Protein AF-0000000066427149 (afdb_homodimer)

Radius of gyration: 20.19 Å; Cα contacts (8 Å, |Δi|>4): 821; chains: 2; bounding box: 44×60×41 Å

Secondary structure (DSSP, 8-state):
-EEE-BTTB--TTSEE--SSHHHHHHHHHHHHHHH--SEEEEEEEEEESSSS-TT-EEEESEEE---HHHHHS--B--S--EEE---TT--S-PPPEEE-SSB---HHHHHHHHHTT--EEESSHHHHHHHHHHTT-EEEEEEEEEEESSTTHHHHHHHHHHHHHHHHHHHHHHTT--/-EEE-BTTB--TTSEE--SSHHHHHHHHHHHHHHH--SEEEEEEEEEESSSS-TT-EEEESEEE---HHHHHS--B--S--EEE---TT--S-PPPEEE-SSB---HHHHHHHHHTT--EEESSHHHHHHHHHHTT-EEEEEEEEEEESSTTHHHHHHHHHHHHHHHHHHHHHHTT--

pLDDT: mean 95.51, std 8.69, range [47.78, 98.94]

Sequence (356 aa):
MIICAGGNENFSFAKAIGIGLVESAFHLSQLCFKEKPSKLIFIGTCGLYDKGEILEIYRSSHAFNVEFSKISHAFYTPAKYEICLEKENVSRETIKINSSNYICQNSKAAKEFSKLGFFAENMEAFSVLSVAKNLNIDAECILCATNFCNENAHEDFIKNHQKAKENLEEYLKKYHYIMIICAGGNENFSFAKAIGIGLVESAFHLSQLCFKEKPSKLIFIGTCGLYDKGEILEIYRSSHAFNVEFSKISHAFYTPAKYEICLEKENVSRETIKINSSNYICQNSKAAKEFSKLGFFAENMEAFSVLSVAKNLNIDAECILCATNFCNENAHEDFIKNHQKAKENLEEYLKKYHYI

Solvent-accessible surface area (backbone atoms only — not comparable to full-atom values): 17903 Å² total; per-residue (Å²): 83,45,30,22,40,26,85,94,50,61,51,95,84,33,47,64,21,36,55,20,33,46,43,22,17,36,43,40,47,53,49,42,74,71,66,59,58,74,39,39,39,38,41,52,62,27,30,21,31,77,65,86,55,77,63,39,76,48,62,33,38,32,23,23,52,72,57,61,39,44,79,75,55,57,27,46,60,93,38,86,40,70,46,71,67,65,66,85,82,61,85,66,89,68,47,32,33,33,17,40,63,53,47,56,38,28,51,69,61,17,46,56,45,31,74,74,58,34,41,31,35,30,40,37,58,31,25,54,50,47,52,25,56,77,67,75,29,52,52,38,36,46,29,20,24,31,26,50,22,19,81,54,20,67,60,34,31,67,72,30,46,65,60,28,52,51,50,49,54,53,50,33,43,77,71,64,76,91,81,45,31,24,40,24,85,95,52,62,51,96,84,35,47,64,23,36,56,20,33,46,43,23,17,35,43,42,46,53,48,40,72,72,67,60,58,77,38,40,39,40,43,52,60,26,28,23,30,77,63,84,56,76,63,38,77,49,62,33,37,32,23,23,52,70,57,61,37,43,80,75,54,58,26,46,60,92,41,86,39,70,45,69,68,65,66,86,82,58,87,65,88,66,47,31,34,33,17,39,61,52,47,55,37,27,51,68,61,18,45,56,46,30,73,74,58,34,41,31,35,31,38,39,57,31,25,54,49,46,52,24,56,77,67,74,29,51,52,38,34,44,27,20,23,31,25,50,20,20,81,54,20,67,61,33,29,66,71,30,45,65,60,26,51,52,49,48,53,50,49,33,43,75,71,62,76,89

Nearest PDB structures (foldseek):
  4p54-assembly1_A  TM=8.483E-01  e=5.780E-11  Helicobacter pylori J99
  4jwt-assembly1_A-2  TM=8.234E-01  e=5.780E-11  Sulfurimonas denitrificans DSM 1251
  4gmh-assembly1_A-2  TM=8.095E-01  e=3.023E-11  Staphylococcus aureus subsp. aureus Mu50
  4ffs-assembly1_A  TM=8.516E-01  e=3.547E-10  Helicobacter pylori J99
  1z5o-assembly1_B  TM=7.907E-01  e=1.139E-09  Escherichia coli

Foldseek 3Di:
DEAECDDLQDDPVHHHQHFFQPSNLVSVLVVCVVPVDQEYEYEEAWAFLPDDDAQDKAKALKEFADDLCCQPVNDDDPDDTIFHPDDPPDPDDGAYEYADSDAAAANVSSVSVVVVRHTIYDRHSRSNSVSCVVSVHHYMYIYGYQYHRHNCRVVSCVVCRVSSSVSRVVVCVVVVVD/DEAECDDLQDDPVHHHQHFFQPSNLVSVLVVCVVPVDQEYEYEEAWAFLPDDDAQDKAKALKEFADDLCCQPVNDDDPDDTIFHPDDPPDPDDGAYEYADSDAAAANVSSVSVVVVRHTIYDRHSRSNSVSCVVSVHHYMYMYGYQYHRHNCRVVSCVVCRVSSSVSRVVVCVVVVVD

Structure (mmCIF, N/CA/C/O backbone):
data_AF-0000000066427149-model_v1
#
loop_
_entity.id
_entity.type
_entity.pdbx_description
1 polymer 'Nucleoside phosphorylase domain-containing protein'
#
loop_
_atom_site.group_PDB
_atom_site.id
_atom_site.type_symbol
_atom_site.label_atom_id
_atom_site.label_alt_id
_atom_site.label_comp_id
_atom_site.label_asym_id
_atom_site.label_entity_id
_atom_site.label_seq_id
_atom_site.pdbx_PDB_ins_code
_atom_site.Cartn_x
_atom_site.Cartn_y
_atom_site.Cartn_z
_atom_site.occupancy
_atom_site.B_iso_or_equiv
_atom_site.auth_seq_id
_atom_site.auth_comp_id
_atom_site.auth_asym_id
_atom_site.auth_atom_id
_atom_site.pdbx_PDB_model_num
ATOM 1 N N . MET A 1 1 ? -16.844 14.328 5.086 1 98.19 1 MET A N 1
ATOM 2 C CA . MET A 1 1 ? -16.344 13.461 6.148 1 98.19 1 MET A CA 1
ATOM 3 C C . MET A 1 1 ? -14.883 13.727 6.445 1 98.19 1 MET A C 1
ATOM 5 O O . MET A 1 1 ? -14.062 13.797 5.523 1 98.19 1 MET A O 1
ATOM 9 N N . ILE A 1 2 ? -14.578 13.992 7.688 1 98.81 2 ILE A N 1
ATOM 10 C CA . ILE A 1 2 ? -13.195 14.203 8.109 1 98.81 2 ILE A CA 1
ATOM 11 C C . ILE A 1 2 ? -12.617 12.891 8.633 1 98.81 2 ILE A C 1
ATOM 13 O O . ILE A 1 2 ? -13.242 12.203 9.445 1 98.81 2 ILE A O 1
ATOM 17 N N . ILE A 1 3 ? -11.438 12.555 8.086 1 98.94 3 ILE A N 1
ATOM 18 C CA . ILE A 1 3 ? -10.828 11.281 8.453 1 98.94 3 ILE A CA 1
ATOM 19 C C . ILE A 1 3 ? -9.375 11.508 8.875 1 98.94 3 ILE A C 1
ATOM 21 O O . ILE A 1 3 ? -8.773 12.523 8.539 1 98.94 3 ILE A O 1
ATOM 25 N N . CYS A 1 4 ? -8.844 10.594 9.641 1 98.88 4 CYS A N 1
ATOM 26 C CA . CYS A 1 4 ? -7.461 10.602 10.117 1 98.88 4 CYS A CA 1
ATOM 27 C C . CYS A 1 4 ? -6.914 9.18 10.211 1 98.88 4 CYS A C 1
ATOM 29 O O . CYS A 1 4 ? -7.656 8.211 10.055 1 98.88 4 CYS A O 1
ATOM 31 N N . ALA A 1 5 ? -5.629 8.984 10.367 1 98.19 5 ALA A N 1
ATOM 32 C CA . ALA A 1 5 ? -5.004 7.668 10.422 1 98.19 5 ALA A CA 1
ATOM 33 C C . ALA A 1 5 ? -5.41 6.914 11.688 1 98.19 5 ALA A C 1
ATOM 35 O O . ALA A 1 5 ? -5.605 5.695 11.656 1 98.19 5 ALA A O 1
ATOM 36 N N . GLY A 1 6 ? -5.543 7.672 12.75 1 97.31 6 GLY A N 1
ATOM 37 C CA . GLY A 1 6 ? -5.746 7.066 14.055 1 97.31 6 GLY A CA 1
ATOM 38 C C . GLY A 1 6 ? -4.457 6.914 14.844 1 97.31 6 GLY A C 1
ATOM 39 O O . GLY A 1 6 ? -3.477 7.613 14.586 1 97.31 6 GLY A O 1
ATOM 40 N N . GLY A 1 7 ? -4.449 6 15.898 1 93.25 7 GLY A N 1
ATOM 41 C CA . GLY A 1 7 ? -3.281 5.902 16.766 1 93.25 7 GLY A CA 1
ATOM 42 C C . GLY A 1 7 ? -2.963 7.199 17.484 1 93.25 7 GLY A C 1
ATOM 43 O O . GLY A 1 7 ? -3.828 7.777 18.141 1 93.25 7 GLY A O 1
ATOM 44 N N . ASN A 1 8 ? -1.752 7.668 17.234 1 88.06 8 ASN A N 1
ATOM 45 C CA . ASN A 1 8 ? -1.306 8.914 17.859 1 88.06 8 ASN A CA 1
ATOM 46 C C . ASN A 1 8 ? -1.986 10.125 17.234 1 88.06 8 ASN A C 1
ATOM 48 O O . ASN A 1 8 ? -1.96 11.219 17.797 1 88.06 8 ASN A O 1
ATOM 52 N N . GLU A 1 9 ? -2.529 9.93 16.062 1 91.31 9 GLU A N 1
ATOM 53 C CA . GLU A 1 9 ? -3.195 11.016 15.359 1 91.31 9 GLU A CA 1
ATOM 54 C C . GLU A 1 9 ? -4.703 10.789 15.297 1 91.31 9 GLU A C 1
ATOM 56 O O . GLU A 1 9 ? -5.273 10.664 14.211 1 91.31 9 GLU A O 1
ATOM 61 N N . ASN A 1 10 ? -5.234 10.695 16.422 1 95.31 10 ASN A N 1
ATOM 62 C CA . ASN A 1 10 ? -6.68 10.562 16.562 1 95.31 10 ASN A CA 1
ATOM 63 C C . ASN A 1 10 ? -7.328 11.891 16.938 1 95.31 10 ASN A C 1
ATOM 65 O O . ASN A 1 10 ? -6.789 12.641 17.75 1 95.31 10 ASN A O 1
ATOM 69 N N . PHE A 1 11 ? -8.453 12.219 16.312 1 96.81 11 PHE A N 1
ATOM 70 C CA . PHE A 1 11 ? -9.25 13.414 16.562 1 96.81 11 PHE A CA 1
ATOM 71 C C . PHE A 1 11 ? -10.695 13.047 16.859 1 96.81 11 PHE A C 1
ATOM 73 O O . PHE A 1 11 ? -11.273 12.18 16.203 1 96.81 11 PHE A O 1
ATOM 80 N N . SER A 1 12 ? -11.336 13.758 17.812 1 96 12 SER A N 1
ATOM 81 C CA . SER A 1 12 ? -12.695 13.422 18.219 1 96 12 SER A CA 1
ATOM 82 C C . SER A 1 12 ? -13.695 13.664 17.094 1 96 12 SER A C 1
ATOM 84 O O . SER A 1 12 ? -14.742 13.023 17.047 1 96 12 SER A O 1
ATOM 86 N N . PHE A 1 13 ? -13.383 14.57 16.188 1 97.69 13 PHE A N 1
ATOM 87 C CA . PHE A 1 13 ? -14.32 14.953 15.133 1 97.69 13 PHE A CA 1
ATOM 88 C C . PHE A 1 13 ? -13.984 14.242 13.82 1 97.69 13 PHE A C 1
ATOM 90 O O . PHE A 1 13 ? -14.578 14.539 12.781 1 97.69 13 PHE A O 1
ATOM 97 N N . ALA A 1 14 ? -12.992 13.344 13.797 1 98.62 14 ALA A N 1
ATOM 98 C CA . ALA A 1 14 ? -12.555 12.633 12.602 1 98.62 14 ALA A CA 1
ATOM 99 C C . ALA A 1 14 ? -12.703 11.125 12.781 1 98.62 14 ALA A C 1
ATOM 101 O O . ALA A 1 14 ? -12.641 10.617 13.898 1 98.62 14 ALA A O 1
ATOM 102 N N . LYS A 1 15 ? -12.93 10.422 11.734 1 98.69 15 LYS A N 1
ATOM 103 C CA . LYS A 1 15 ? -12.984 8.961 11.758 1 98.69 15 LYS A CA 1
ATOM 104 C C . LYS A 1 15 ? -11.625 8.352 11.422 1 98.69 15 LYS A C 1
ATOM 106 O O . LYS A 1 15 ? -11.008 8.719 10.422 1 98.69 15 LYS A O 1
ATOM 111 N N . ALA A 1 16 ? -11.188 7.43 12.242 1 98.69 16 ALA A N 1
ATOM 112 C CA . ALA A 1 16 ? -9.906 6.762 12.039 1 98.69 16 ALA A CA 1
ATOM 113 C C . ALA A 1 16 ? -10 5.715 10.93 1 98.69 16 ALA A C 1
ATOM 115 O O . ALA A 1 16 ? -10.922 4.891 10.93 1 98.69 16 ALA A O 1
ATOM 116 N N . ILE A 1 17 ? -9 5.746 10.039 1 98.75 17 ILE A N 1
ATOM 117 C CA . ILE A 1 17 ? -9.094 4.824 8.906 1 98.75 17 ILE A CA 1
ATOM 118 C C . ILE A 1 17 ? -7.91 3.857 8.938 1 98.75 17 ILE A C 1
ATOM 120 O O . ILE A 1 17 ? -7.789 2.99 8.07 1 98.75 17 ILE A O 1
ATOM 124 N N . GLY A 1 18 ? -7.051 3.99 9.883 1 98.31 18 GLY A N 1
ATOM 125 C CA . GLY A 1 18 ? -5.934 3.068 10.008 1 98.31 18 GLY A CA 1
ATOM 126 C C . GLY A 1 18 ? -4.621 3.648 9.508 1 98.31 18 GLY A C 1
ATOM 127 O O . GLY A 1 18 ? -4.617 4.645 8.781 1 98.31 18 GLY A O 1
ATOM 128 N N . ILE A 1 19 ? -3.539 2.975 9.883 1 98.38 19 ILE A N 1
ATOM 129 C CA . ILE A 1 19 ? -2.189 3.451 9.602 1 98.38 19 ILE A CA 1
ATOM 130 C C . ILE A 1 19 ? -1.615 2.693 8.406 1 98.38 19 ILE A C 1
ATOM 132 O O . ILE A 1 19 ? -1.643 1.462 8.375 1 98.38 19 ILE A O 1
ATOM 136 N N . GLY A 1 20 ? -1.154 3.477 7.457 1 98.38 20 GLY A N 1
ATOM 137 C CA . GLY A 1 20 ? -0.516 2.877 6.297 1 98.38 20 GLY A CA 1
ATOM 138 C C . GLY A 1 20 ? -1.443 2.758 5.102 1 98.38 20 GLY A C 1
ATOM 139 O O . GLY A 1 20 ? -2.648 2.988 5.219 1 98.38 20 GLY A O 1
ATOM 140 N N . LEU A 1 21 ? -0.873 2.34 4 1 98.69 21 LEU A N 1
ATOM 141 C CA . LEU A 1 21 ? -1.563 2.354 2.715 1 98.69 21 LEU A CA 1
ATOM 142 C C . LEU A 1 21 ? -2.688 1.323 2.691 1 98.69 21 LEU A C 1
ATOM 144 O O . LEU A 1 21 ? -3.82 1.643 2.318 1 98.69 21 LEU A O 1
ATOM 148 N N . VAL A 1 22 ? -2.42 0.125 3.189 1 98.75 22 VAL A N 1
ATOM 149 C CA . VAL A 1 22 ? -3.357 -0.981 3.031 1 98.75 22 VAL A CA 1
ATOM 150 C C . VAL A 1 22 ? -4.508 -0.83 4.027 1 98.75 22 VAL A C 1
ATOM 152 O O . VAL A 1 22 ? -5.68 -0.899 3.646 1 98.75 22 VAL A O 1
ATOM 155 N N . GLU A 1 23 ? -4.199 -0.534 5.273 1 98.56 23 GLU A N 1
ATOM 156 C CA . GLU A 1 23 ? -5.234 -0.38 6.293 1 98.56 23 GLU A CA 1
ATOM 157 C C . GLU A 1 23 ? -6.148 0.798 5.977 1 98.56 23 GLU A C 1
ATOM 159 O O . GLU A 1 23 ? -7.371 0.692 6.098 1 98.56 23 GLU A O 1
ATOM 164 N N . SER A 1 24 ? -5.535 1.888 5.582 1 98.88 24 SER A N 1
ATOM 165 C CA . SER A 1 24 ? -6.344 3.066 5.293 1 98.88 24 SER A CA 1
ATOM 166 C C . SER A 1 24 ? -7.223 2.846 4.062 1 98.88 24 SER A C 1
ATOM 168 O O . SER A 1 24 ? -8.367 3.303 4.02 1 98.88 24 SER A O 1
ATOM 170 N N . ALA A 1 25 ? -6.699 2.152 3.035 1 98.81 25 ALA A N 1
ATOM 171 C CA . ALA A 1 25 ? -7.504 1.848 1.857 1 98.81 25 ALA A CA 1
ATOM 172 C C . ALA A 1 25 ? -8.711 0.993 2.227 1 98.81 25 ALA A C 1
ATOM 174 O O . ALA A 1 25 ? -9.828 1.26 1.779 1 98.81 25 ALA A O 1
ATOM 175 N N . PHE A 1 26 ? -8.523 0.019 3.1 1 98.88 26 PHE A N 1
ATOM 176 C CA . PHE A 1 26 ? -9.586 -0.898 3.48 1 98.88 26 PHE A CA 1
ATOM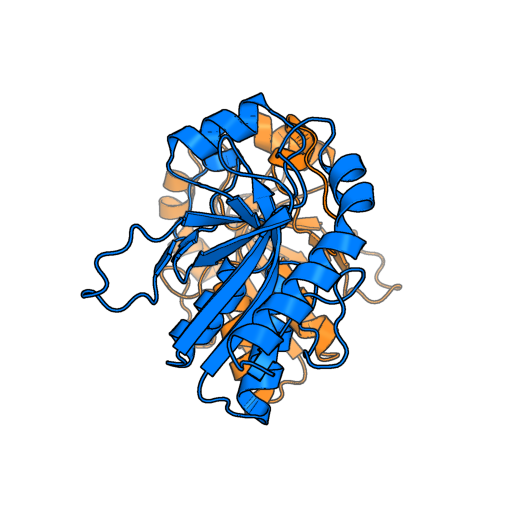 177 C C . PHE A 1 26 ? -10.648 -0.18 4.309 1 98.88 26 PHE A C 1
ATOM 179 O O . PHE A 1 26 ? -11.828 -0.186 3.953 1 98.88 26 PHE A O 1
ATOM 186 N N . HIS A 1 27 ? -10.203 0.469 5.348 1 98.81 27 HIS A N 1
ATOM 187 C CA . HIS A 1 27 ? -11.164 1.042 6.285 1 98.81 27 HIS A CA 1
ATOM 188 C C . HIS A 1 27 ? -11.883 2.24 5.676 1 98.81 27 HIS A C 1
ATOM 190 O O . HIS A 1 27 ? -13.062 2.459 5.934 1 98.81 27 HIS A O 1
ATOM 196 N N . LEU A 1 28 ? -11.141 3.035 4.895 1 98.94 28 LEU A N 1
ATOM 197 C CA . LEU A 1 28 ? -11.805 4.152 4.23 1 98.94 28 LEU A CA 1
ATOM 198 C C . LEU A 1 28 ? -12.844 3.65 3.24 1 98.94 28 LEU A C 1
ATOM 200 O O . LEU A 1 28 ? -13.938 4.219 3.141 1 98.94 28 LEU A O 1
ATOM 204 N N . SER A 1 29 ? -12.5 2.561 2.457 1 98.81 29 SER A N 1
ATOM 205 C CA . SER A 1 29 ? -13.477 1.971 1.547 1 98.81 29 SER A CA 1
ATOM 206 C C . SER A 1 29 ? -14.734 1.544 2.291 1 98.81 29 SER A C 1
ATOM 208 O O . SER A 1 29 ? -15.852 1.848 1.861 1 98.81 29 SER A O 1
ATOM 210 N N . GLN A 1 30 ? -14.5 0.876 3.398 1 98.44 30 GLN A N 1
ATOM 211 C CA . GLN A 1 30 ? -15.625 0.432 4.219 1 98.44 30 GLN A CA 1
ATOM 212 C C . GLN A 1 30 ? -16.5 1.608 4.641 1 98.44 30 GLN A C 1
ATOM 214 O O . GLN A 1 30 ? -17.719 1.56 4.5 1 98.44 30 GLN A O 1
ATOM 219 N N . LEU A 1 31 ? -15.875 2.672 5.141 1 98.62 31 LEU A N 1
ATOM 220 C CA . LEU A 1 31 ? -16.578 3.865 5.602 1 98.62 31 LEU A CA 1
ATOM 221 C C . LEU A 1 31 ? -17.344 4.516 4.457 1 98.62 31 LEU A C 1
ATOM 223 O O . LEU A 1 31 ? -18.5 4.914 4.629 1 98.62 31 LEU A O 1
ATOM 227 N N . CYS A 1 32 ? -16.719 4.59 3.297 1 98.62 32 CYS A N 1
ATOM 228 C CA . CYS A 1 32 ? -17.328 5.266 2.156 1 98.62 32 CYS A CA 1
ATOM 229 C C . CYS A 1 32 ? -18.531 4.488 1.643 1 98.62 32 CYS A C 1
ATOM 231 O O . CYS A 1 32 ? -19.531 5.082 1.227 1 98.62 32 CYS A O 1
ATOM 233 N N . PHE A 1 33 ? -18.438 3.15 1.634 1 97.12 33 PHE A N 1
ATOM 234 C CA . PHE A 1 33 ? -19.562 2.33 1.177 1 97.12 33 PHE A CA 1
ATOM 235 C C . PHE A 1 33 ? -20.734 2.426 2.143 1 97.12 33 PHE A C 1
ATOM 237 O O . PHE A 1 33 ? -21.891 2.369 1.727 1 97.12 33 PHE A O 1
ATOM 244 N N . LYS A 1 34 ? -20.406 2.643 3.367 1 97.19 34 LYS A N 1
ATOM 245 C CA . LYS A 1 34 ? -21.438 2.705 4.398 1 97.19 34 LYS A CA 1
ATOM 246 C C . LYS A 1 34 ? -22.078 4.09 4.453 1 97.19 34 LYS A C 1
ATOM 248 O O . LYS A 1 34 ? -23.297 4.215 4.504 1 97.19 34 LYS A O 1
ATOM 253 N N . GLU A 1 35 ? -21.266 5.176 4.414 1 97.94 35 GLU A N 1
ATOM 254 C CA . GLU A 1 35 ? -21.75 6.516 4.73 1 97.94 35 GLU A CA 1
ATOM 255 C C . GLU A 1 35 ? -21.922 7.352 3.467 1 97.94 35 GLU A C 1
ATOM 257 O O . GLU A 1 35 ? -22.594 8.383 3.484 1 97.94 35 GLU A O 1
ATOM 262 N N . LYS A 1 36 ? -21.312 7.074 2.422 1 97.31 36 LYS A N 1
ATOM 263 C CA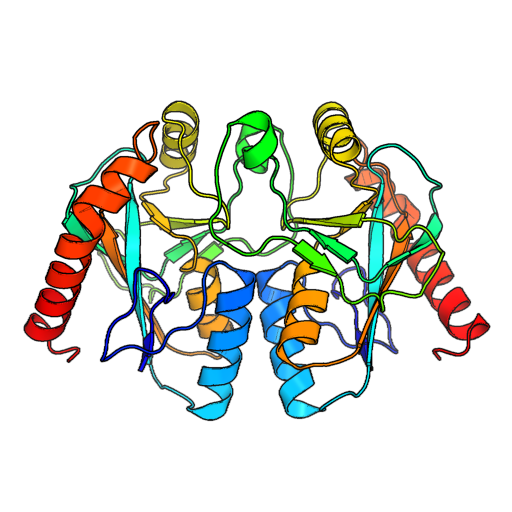 . LYS A 1 36 ? -21.422 7.715 1.114 1 97.31 36 LYS A CA 1
ATOM 264 C C . LYS A 1 36 ? -21.172 9.219 1.217 1 97.31 36 LYS A C 1
ATOM 266 O O . LYS A 1 36 ? -22.016 10.023 0.837 1 97.31 36 LYS A O 1
ATOM 271 N N . PRO A 1 37 ? -20.031 9.609 1.706 1 98.38 37 PRO A N 1
ATOM 272 C CA . PRO A 1 37 ? -19.734 11.039 1.823 1 98.38 37 PRO A CA 1
ATOM 273 C C . PRO A 1 37 ? -19.594 11.727 0.467 1 98.38 37 PRO A C 1
ATOM 275 O O . PRO A 1 37 ? -19.234 11.086 -0.522 1 98.38 37 PRO A O 1
ATOM 278 N N . SER A 1 38 ? -19.859 13.055 0.427 1 97.19 38 SER A N 1
ATOM 279 C CA . SER A 1 38 ? -19.703 13.836 -0.797 1 97.19 38 SER A CA 1
ATOM 280 C C . SER A 1 38 ? -18.281 14.383 -0.929 1 97.19 38 SER A C 1
ATOM 282 O O . SER A 1 38 ? -17.844 14.742 -2.025 1 97.19 38 SER A O 1
ATOM 284 N N . LYS A 1 39 ? -17.625 14.484 0.198 1 98.12 39 LYS A N 1
ATOM 285 C CA . LYS A 1 39 ? -16.25 15.016 0.235 1 98.12 39 LYS A CA 1
ATOM 286 C C . LYS A 1 39 ? -15.453 14.383 1.371 1 98.12 39 LYS A C 1
ATOM 288 O O . LYS A 1 39 ? -16 14.109 2.445 1 98.12 39 LYS A O 1
ATOM 293 N N . LEU A 1 40 ? -14.188 14.148 1.11 1 98.81 40 LEU A N 1
ATOM 294 C CA . LEU A 1 40 ? -13.273 13.625 2.119 1 98.81 40 LEU A CA 1
ATOM 295 C C . LEU A 1 40 ? -12.203 14.656 2.469 1 98.81 40 LEU A C 1
ATOM 297 O O . LEU A 1 40 ? -11.578 15.234 1.578 1 98.81 40 LEU A O 1
ATOM 301 N N . ILE A 1 41 ? -12.055 14.898 3.734 1 98.81 41 ILE A N 1
ATOM 302 C CA . ILE A 1 41 ? -10.953 15.703 4.246 1 98.81 41 ILE A CA 1
ATOM 303 C C . ILE A 1 41 ? -10.047 14.844 5.129 1 98.81 41 ILE A C 1
ATOM 305 O O . ILE A 1 41 ? -10.438 14.453 6.234 1 98.81 41 ILE A O 1
ATOM 309 N N . PHE A 1 42 ? -8.859 14.562 4.625 1 98.94 42 PHE A N 1
ATOM 310 C CA . PHE A 1 42 ? -7.895 13.805 5.406 1 98.94 42 PHE A CA 1
ATOM 311 C C . PHE A 1 42 ? -6.961 14.734 6.168 1 98.94 42 PHE A C 1
ATOM 313 O O . PHE A 1 42 ? -6.301 15.586 5.57 1 98.94 42 PHE A O 1
ATOM 320 N N . ILE A 1 43 ? -6.95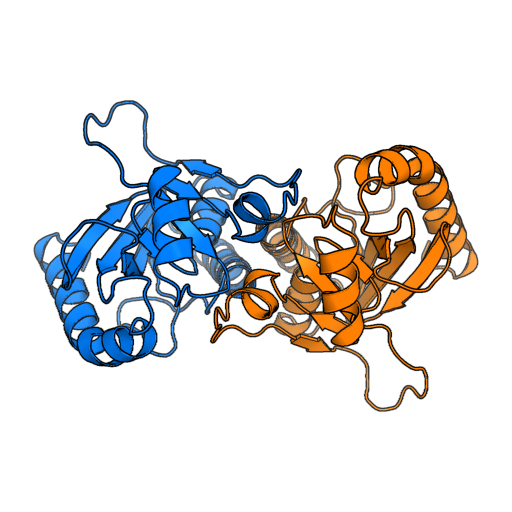3 14.547 7.465 1 98.94 43 ILE A N 1
ATOM 321 C CA . ILE A 1 43 ? -6.082 15.383 8.281 1 98.94 43 ILE A CA 1
ATOM 322 C C . ILE A 1 43 ? -5.047 14.516 8.992 1 98.94 43 ILE A C 1
ATOM 324 O O . ILE A 1 43 ? -5.328 13.367 9.352 1 98.94 43 ILE A O 1
ATOM 328 N N . GLY A 1 44 ? -3.889 15.039 9.164 1 98.38 44 GLY A N 1
ATOM 329 C CA . GLY A 1 44 ? -2.795 14.352 9.836 1 98.38 44 GLY A CA 1
ATOM 330 C C . GLY A 1 44 ? -1.483 15.109 9.766 1 98.38 44 GLY A C 1
ATOM 331 O O . GLY A 1 44 ? -1.475 16.328 9.617 1 98.38 44 GLY A O 1
ATOM 332 N N . THR A 1 45 ? -0.386 14.375 9.969 1 98.56 45 THR A N 1
ATOM 333 C CA . THR A 1 45 ? 0.931 15 9.969 1 98.56 45 THR A CA 1
ATOM 334 C C . THR A 1 45 ? 1.737 14.555 8.75 1 98.56 45 THR A C 1
ATOM 336 O O . THR A 1 45 ? 1.344 13.625 8.039 1 98.56 45 THR A O 1
ATOM 339 N N . CYS A 1 46 ? 2.779 15.297 8.484 1 98.69 46 CYS A N 1
ATOM 340 C CA . CYS A 1 46 ? 3.678 14.938 7.391 1 98.69 46 CYS A CA 1
ATOM 341 C C . CYS A 1 46 ? 5.121 15.297 7.734 1 98.69 46 CYS A C 1
ATOM 343 O O . CYS A 1 46 ? 5.367 16.094 8.633 1 98.69 46 CYS A O 1
ATOM 345 N N . GLY A 1 47 ? 6.012 14.586 7.109 1 98.69 47 GLY A N 1
ATOM 346 C CA . GLY A 1 47 ? 7.422 14.945 7.129 1 98.69 47 GLY A CA 1
ATOM 347 C C . GLY A 1 47 ? 7.855 15.711 5.891 1 98.69 47 GLY A C 1
ATOM 348 O O . GLY A 1 47 ? 7.445 15.391 4.777 1 98.69 47 GLY A O 1
ATOM 349 N N . LEU A 1 48 ? 8.664 16.734 6.109 1 98.88 48 LEU A N 1
ATOM 350 C CA . LEU A 1 48 ? 9.148 17.547 5.008 1 98.88 48 LEU A CA 1
ATOM 351 C C . LEU A 1 48 ? 10.461 16.984 4.453 1 98.88 48 LEU A C 1
ATOM 353 O O . LEU A 1 48 ? 11.336 16.578 5.215 1 98.88 48 LEU A O 1
ATOM 357 N N . TYR A 1 49 ? 10.594 17 3.115 1 98.38 49 TYR A N 1
ATOM 358 C CA . TYR A 1 49 ? 11.805 16.422 2.529 1 98.38 49 TYR A CA 1
ATOM 359 C C . TYR A 1 49 ? 12.945 17.438 2.541 1 98.38 49 TYR A C 1
ATOM 361 O O . TYR A 1 49 ? 14.086 17.078 2.846 1 98.38 49 TYR A O 1
ATOM 369 N N . ASP A 1 50 ? 12.68 18.672 2.191 1 98.06 50 ASP A N 1
ATOM 370 C CA . ASP A 1 50 ? 13.781 19.609 1.999 1 98.06 50 ASP A CA 1
ATOM 371 C C . ASP A 1 50 ? 13.398 21.016 2.455 1 98.06 50 ASP A C 1
ATOM 373 O O . ASP A 1 50 ? 14.156 21.672 3.178 1 98.06 50 ASP A O 1
ATOM 377 N N . LYS A 1 51 ? 12.242 21.5 2.074 1 97.69 51 LYS A N 1
ATOM 378 C CA . LYS A 1 51 ? 11.805 22.859 2.357 1 97.69 51 LYS A CA 1
ATOM 379 C C . LYS A 1 51 ? 10.5 22.859 3.148 1 97.69 51 LYS A C 1
ATOM 381 O O . LYS A 1 51 ? 9.875 21.812 3.332 1 97.69 51 LYS A O 1
ATOM 386 N N . GLY A 1 52 ? 10.141 24.062 3.59 1 98.12 52 GLY A N 1
ATOM 387 C CA . GLY A 1 52 ? 8.93 24.234 4.375 1 98.12 52 GLY A CA 1
ATOM 388 C C . GLY A 1 52 ? 9.203 24.562 5.832 1 98.12 52 GLY A C 1
ATOM 389 O O . GLY A 1 52 ? 10.352 24.797 6.211 1 98.12 52 GLY A O 1
ATOM 390 N N . GLU A 1 53 ? 8.094 24.656 6.57 1 98.56 53 GLU A N 1
ATOM 391 C CA . GLU A 1 53 ? 8.203 25.062 7.969 1 98.56 53 GLU A CA 1
ATOM 392 C C . GLU A 1 53 ? 7.449 24.109 8.883 1 98.56 53 GLU A C 1
ATOM 394 O O . GLU A 1 53 ? 6.32 23.719 8.586 1 98.56 53 GLU A O 1
ATOM 399 N N . ILE A 1 54 ? 8.172 23.734 9.969 1 98.75 54 ILE A N 1
ATOM 400 C CA . ILE A 1 54 ? 7.566 22.875 10.984 1 98.75 54 ILE A CA 1
ATOM 401 C C . ILE A 1 54 ? 6.359 23.578 11.602 1 98.75 54 ILE A C 1
ATOM 403 O O . ILE A 1 54 ? 6.387 24.797 11.82 1 98.75 54 ILE A O 1
ATOM 407 N N . LEU A 1 55 ? 5.305 22.797 11.766 1 98.81 55 LEU A N 1
ATOM 408 C CA . LEU A 1 55 ? 4.062 23.188 12.422 1 98.81 55 LEU A CA 1
ATOM 409 C C . LEU A 1 55 ? 3.221 24.078 11.516 1 98.81 55 LEU A C 1
ATOM 411 O O . LEU A 1 55 ? 2.197 24.609 11.945 1 98.81 55 LEU A O 1
ATOM 415 N N . GLU A 1 56 ? 3.633 24.25 10.25 1 98.62 56 GLU A N 1
ATOM 416 C CA . GLU A 1 56 ? 2.791 24.859 9.227 1 98.62 56 GLU A CA 1
ATOM 417 C C . GLU A 1 56 ? 1.843 23.828 8.609 1 98.62 56 GLU A C 1
ATOM 419 O O . GLU A 1 56 ? 2.154 22.641 8.555 1 98.62 56 GLU A O 1
ATOM 424 N N . ILE A 1 57 ? 0.717 24.359 8.148 1 98.62 57 ILE A N 1
ATOM 425 C CA . ILE A 1 57 ? -0.301 23.516 7.531 1 98.62 57 ILE A CA 1
ATOM 426 C C . ILE A 1 57 ? -0.163 23.562 6.012 1 98.62 57 ILE A C 1
ATOM 428 O O . ILE A 1 57 ? -0.005 24.641 5.43 1 98.62 57 ILE A O 1
ATOM 432 N N . TYR A 1 58 ? -0.165 22.422 5.395 1 98.12 58 TYR A N 1
ATOM 433 C CA . TYR A 1 58 ? -0.096 22.297 3.945 1 98.12 58 TYR A CA 1
ATOM 434 C C . TYR A 1 58 ? -1.282 21.5 3.414 1 98.12 58 TYR A C 1
ATOM 436 O O . TYR A 1 58 ? -1.703 20.516 4.027 1 98.12 58 TYR A O 1
ATOM 444 N N . ARG A 1 59 ? -1.806 21.906 2.275 1 97.38 59 ARG A N 1
ATOM 445 C CA . ARG A 1 59 ? -2.959 21.266 1.652 1 97.38 59 ARG A CA 1
ATOM 446 C C . ARG A 1 59 ? -2.613 20.75 0.259 1 97.38 59 ARG A C 1
ATOM 448 O O . ARG A 1 59 ? -1.86 21.391 -0.476 1 97.38 59 ARG A O 1
ATOM 455 N N . SER A 1 60 ? -3.152 19.578 -0.065 1 97.44 60 SER A N 1
ATOM 456 C CA . SER A 1 60 ? -2.914 19.062 -1.408 1 97.44 60 SER A CA 1
ATOM 457 C C . SER A 1 60 ? -3.898 17.953 -1.759 1 97.44 60 SER A C 1
ATOM 459 O O . SER A 1 60 ? -4.375 17.234 -0.875 1 97.44 60 SER A O 1
ATOM 461 N N . SER A 1 61 ? -4.23 17.844 -3.002 1 97.94 61 SER A N 1
ATOM 462 C CA . SER A 1 61 ? -4.969 16.703 -3.553 1 97.94 61 SER A CA 1
ATOM 463 C C . SER A 1 61 ? -4.141 15.969 -4.602 1 97.94 61 SER A C 1
ATOM 465 O O . SER A 1 61 ? -4.691 15.43 -5.566 1 97.94 61 SER A O 1
ATOM 467 N N . HIS A 1 62 ? -2.842 16.062 -4.484 1 98.12 62 HIS A N 1
ATOM 468 C CA . HIS A 1 62 ? -1.868 15.438 -5.375 1 98.12 62 HIS A CA 1
ATOM 469 C C . HIS A 1 62 ? -0.885 14.562 -4.598 1 98.12 62 HIS A C 1
ATOM 471 O O . HIS A 1 62 ? -0.078 15.078 -3.818 1 98.12 62 HIS A O 1
ATOM 477 N N . ALA A 1 63 ? -0.983 13.25 -4.797 1 98.56 63 ALA A N 1
ATOM 478 C CA . ALA A 1 63 ? -0.144 12.336 -4.027 1 98.56 63 ALA A CA 1
ATOM 479 C C . ALA A 1 63 ? 0.518 11.297 -4.934 1 98.56 63 ALA A C 1
ATOM 481 O O . ALA A 1 63 ? 0.034 11.031 -6.035 1 98.56 63 ALA A O 1
ATOM 482 N N . PHE A 1 64 ? 1.591 10.789 -4.453 1 98.69 64 PHE A N 1
ATOM 483 C CA . PHE A 1 64 ? 2.385 9.773 -5.133 1 98.69 64 PHE A CA 1
ATOM 484 C C . PHE A 1 64 ? 2.686 8.609 -4.195 1 98.69 64 PHE A C 1
ATOM 486 O O . PHE A 1 64 ? 2.664 8.766 -2.973 1 98.69 64 PHE A O 1
ATOM 493 N N . ASN A 1 65 ? 2.857 7.453 -4.691 1 98.56 65 ASN A N 1
ATOM 494 C CA . ASN A 1 65 ? 3.434 6.309 -3.996 1 98.56 65 ASN A CA 1
ATOM 495 C C . ASN A 1 65 ? 4.727 5.84 -4.66 1 98.56 65 ASN A C 1
ATOM 497 O O . ASN A 1 65 ? 4.73 4.848 -5.391 1 98.56 65 ASN A O 1
ATOM 501 N N . VAL A 1 66 ? 5.805 6.555 -4.367 1 97.62 66 VAL A N 1
ATOM 502 C CA . VAL A 1 66 ? 7.125 6.238 -4.906 1 97.62 66 VAL A CA 1
ATOM 503 C C . VAL A 1 66 ? 8.039 5.75 -3.783 1 97.62 66 VAL A C 1
ATOM 505 O O . VAL A 1 66 ? 8.273 6.469 -2.811 1 97.62 66 VAL A O 1
ATOM 508 N N . GLU A 1 67 ? 8.562 4.539 -3.949 1 96.56 67 GLU A N 1
ATOM 509 C CA . GLU A 1 67 ? 9.438 3.945 -2.945 1 96.56 67 GLU A CA 1
ATOM 510 C C . GLU A 1 67 ? 10.906 4.25 -3.242 1 96.56 67 GLU A C 1
ATOM 512 O O . GLU A 1 67 ? 11.281 4.434 -4.402 1 96.56 67 GLU A O 1
ATOM 517 N N . PHE A 1 68 ? 11.664 4.266 -2.215 1 95 68 PHE A N 1
ATOM 518 C CA . PHE A 1 68 ? 13.086 4.547 -2.336 1 95 68 PHE A CA 1
ATOM 519 C C . PHE A 1 68 ? 13.758 3.562 -3.287 1 95 68 PHE A C 1
ATOM 521 O O . PHE A 1 68 ? 14.719 3.912 -3.975 1 95 68 PHE A O 1
ATOM 528 N N . SER A 1 69 ? 13.211 2.359 -3.35 1 95 69 SER A N 1
ATOM 529 C CA . SER A 1 69 ? 13.797 1.33 -4.199 1 95 69 SER A CA 1
ATOM 530 C C . SER A 1 69 ? 13.797 1.755 -5.664 1 95 69 SER A C 1
ATOM 532 O O . SER A 1 69 ? 14.672 1.361 -6.434 1 95 69 SER A O 1
ATOM 534 N N . LYS A 1 70 ? 12.82 2.498 -6.027 1 91.94 70 LYS A N 1
ATOM 535 C CA . LYS A 1 70 ? 12.719 2.955 -7.41 1 91.94 70 LYS A CA 1
ATOM 536 C C . LYS A 1 70 ? 13.852 3.92 -7.754 1 91.94 70 LYS A C 1
ATOM 538 O O . LYS A 1 70 ? 14.406 3.869 -8.852 1 91.94 70 LYS A O 1
ATOM 543 N N . ILE A 1 71 ? 14.219 4.734 -6.816 1 90.12 71 ILE A N 1
ATOM 544 C CA . ILE A 1 71 ? 15.156 5.812 -7.109 1 90.12 71 ILE A CA 1
ATOM 545 C C . ILE A 1 71 ? 16.578 5.344 -6.84 1 90.12 71 ILE A C 1
ATOM 547 O O . ILE A 1 71 ? 17.547 5.879 -7.406 1 90.12 71 ILE A O 1
ATOM 551 N N . SER A 1 72 ? 16.797 4.375 -5.996 1 86.81 72 SER A N 1
ATOM 552 C CA . SER A 1 72 ? 18.141 3.963 -5.59 1 86.81 72 SER A CA 1
ATOM 553 C C . SER A 1 72 ? 18.547 2.656 -6.266 1 86.81 72 SER A C 1
ATOM 555 O O . SER A 1 72 ? 19.734 2.379 -6.434 1 86.81 72 SER A O 1
ATOM 557 N N . HIS A 1 73 ? 17.625 1.748 -6.52 1 80.44 73 HIS A N 1
ATOM 558 C CA . HIS A 1 73 ? 18 0.404 -6.953 1 80.44 73 HIS A CA 1
ATOM 559 C C . HIS A 1 73 ? 17.188 -0.017 -8.18 1 80.44 73 HIS A C 1
ATOM 561 O O . HIS A 1 73 ? 17.109 -1.206 -8.5 1 80.44 73 HIS A O 1
ATOM 567 N N . ALA A 1 74 ? 16.656 0.831 -8.734 1 80 74 ALA A N 1
ATOM 568 C CA . ALA A 1 74 ? 16 0.716 -10.031 1 80 74 ALA A CA 1
ATOM 569 C C . ALA A 1 74 ? 14.891 -0.333 -10 1 80 74 ALA A C 1
ATOM 571 O O . ALA A 1 74 ? 14.844 -1.22 -10.852 1 80 74 ALA A O 1
ATOM 572 N N . PHE A 1 75 ? 14.102 -0.433 -9.023 1 93.12 75 PHE A N 1
ATOM 573 C CA . PHE A 1 75 ? 12.859 -1.191 -9.086 1 93.12 75 PHE A CA 1
ATOM 574 C C . PHE A 1 75 ? 11.867 -0.53 -10.039 1 93.12 75 PHE A C 1
ATOM 576 O O . PHE A 1 75 ? 11.992 0.656 -10.352 1 93.12 75 PHE A O 1
ATOM 583 N N . TYR A 1 76 ? 11.008 -1.333 -10.539 1 93.69 76 TYR A N 1
ATOM 584 C CA . TYR A 1 76 ? 9.992 -0.752 -11.406 1 93.69 76 TYR A CA 1
ATOM 585 C C . TYR A 1 76 ? 8.594 -1.139 -10.945 1 93.69 76 TYR A C 1
ATOM 587 O O . TYR A 1 76 ? 8.43 -2.021 -10.094 1 93.69 76 TYR A O 1
ATOM 595 N N . THR A 1 77 ? 7.621 -0.367 -11.469 1 96.31 77 THR A N 1
ATOM 596 C CA . THR A 1 77 ? 6.25 -0.69 -11.094 1 96.31 77 THR A CA 1
ATOM 597 C C . THR A 1 77 ? 5.301 -0.464 -12.266 1 96.31 77 THR A C 1
ATOM 599 O O . THR A 1 77 ? 5.395 0.549 -12.961 1 96.31 77 THR A O 1
ATOM 602 N N . PRO A 1 78 ? 4.434 -1.449 -12.477 1 94.5 78 PRO A N 1
ATOM 603 C CA . PRO A 1 78 ? 3.322 -1.225 -13.406 1 94.5 78 PRO A CA 1
ATOM 604 C C . PRO A 1 78 ? 2.105 -0.599 -12.727 1 94.5 78 PRO A C 1
ATOM 606 O O . PRO A 1 78 ? 1.138 -0.237 -13.398 1 94.5 78 PRO A O 1
ATOM 609 N N . ALA A 1 79 ? 2.131 -0.483 -11.375 1 95.69 79 ALA A N 1
ATOM 610 C CA . ALA A 1 79 ? 1.002 0.062 -10.625 1 95.69 79 ALA A CA 1
ATOM 611 C C . ALA A 1 79 ? 0.931 1.58 -10.773 1 95.69 79 ALA A C 1
ATOM 613 O O . ALA A 1 79 ? 1.955 2.242 -10.953 1 95.69 79 ALA A O 1
ATOM 614 N N . LYS A 1 80 ? -0.311 2.057 -10.695 1 95.06 80 LYS A N 1
ATOM 615 C CA . LYS A 1 80 ? -0.477 3.506 -10.617 1 95.06 80 LYS A CA 1
ATOM 616 C C . LYS A 1 80 ? 0.177 4.062 -9.352 1 95.06 80 LYS A C 1
ATOM 618 O O . LYS A 1 80 ? 0.011 3.508 -8.266 1 95.06 80 LYS A O 1
ATOM 623 N N . TYR A 1 81 ? 0.958 5.129 -9.602 1 97.69 81 TYR A N 1
ATOM 624 C CA . TYR A 1 81 ? 1.648 5.629 -8.422 1 97.69 81 TYR A CA 1
ATOM 625 C C . TYR A 1 81 ? 1.427 7.125 -8.25 1 97.69 81 TYR A C 1
ATOM 627 O O . TYR A 1 81 ? 2.049 7.758 -7.391 1 97.69 81 TYR A O 1
ATOM 635 N N . GLU A 1 82 ? 0.6 7.73 -9.062 1 98.25 82 GLU A N 1
ATOM 636 C CA . GLU A 1 82 ? 0.248 9.148 -8.984 1 98.25 82 GLU A CA 1
ATOM 637 C C . GLU A 1 82 ? -1.265 9.344 -9.008 1 98.25 82 GLU A C 1
ATOM 639 O O . GLU A 1 82 ? -1.971 8.68 -9.766 1 98.25 82 GLU A O 1
ATOM 644 N N . ILE A 1 83 ? -1.731 10.172 -8.109 1 97.88 83 ILE A N 1
ATOM 645 C CA . ILE A 1 83 ? -3.143 10.547 -8.102 1 97.88 83 ILE A CA 1
ATOM 646 C C . ILE A 1 83 ? -3.273 12.055 -7.934 1 97.88 83 ILE A C 1
ATOM 648 O O . ILE A 1 83 ? -2.701 12.641 -7.008 1 97.88 83 ILE A O 1
ATOM 652 N N . CYS A 1 84 ? -3.973 12.703 -8.773 1 96.81 84 CYS A N 1
ATOM 653 C CA . CYS A 1 84 ? -4.258 14.133 -8.703 1 96.81 84 CYS A CA 1
ATOM 654 C C . CYS A 1 84 ? -5.746 14.398 -8.867 1 96.81 84 CYS A C 1
ATOM 656 O O . CYS A 1 84 ? -6.336 14.055 -9.898 1 96.81 84 CYS A O 1
ATOM 658 N N . LEU A 1 85 ? -6.352 14.93 -7.832 1 95.31 85 LEU A N 1
ATOM 659 C CA . LEU A 1 85 ? -7.777 15.227 -7.883 1 95.31 85 LEU A CA 1
ATOM 660 C C . LEU A 1 85 ? -8.016 16.719 -8.117 1 95.31 85 LEU A C 1
ATOM 662 O O . LEU A 1 85 ? -9.164 17.141 -8.266 1 95.31 85 LEU A O 1
ATOM 666 N N . GLU A 1 86 ? -6.965 17.484 -8.156 1 83.19 86 GLU A N 1
ATOM 667 C CA . GLU A 1 86 ? -7.113 18.922 -8.359 1 83.19 86 GLU A CA 1
ATOM 668 C C . GLU A 1 86 ? -7.754 19.219 -9.711 1 83.19 86 GLU A C 1
ATOM 670 O O . GLU A 1 86 ? -7.461 18.547 -10.703 1 83.19 86 GLU A O 1
ATOM 675 N N . LYS A 1 87 ? -8.836 20.031 -9.602 1 68.62 87 LYS A N 1
ATOM 676 C CA . LYS A 1 87 ? -9.461 20.469 -10.852 1 68.62 87 LYS A CA 1
ATOM 677 C C . LYS A 1 87 ? -8.578 21.469 -11.594 1 68.62 87 LYS A C 1
ATOM 679 O O . LYS A 1 87 ? -7.754 22.141 -10.977 1 68.62 87 LYS A O 1
ATOM 684 N N . GLU A 1 88 ? -8.203 21.219 -12.859 1 55.16 88 GLU A N 1
ATOM 685 C CA . GLU A 1 88 ? -7.352 21.938 -13.789 1 55.16 88 GLU A CA 1
ATOM 686 C C . GLU A 1 88 ? -7.23 23.406 -13.398 1 55.16 88 GLU A C 1
ATOM 688 O O . GLU A 1 88 ? -6.184 24.031 -13.594 1 55.16 88 GLU A O 1
ATOM 693 N N . ASN A 1 89 ? -8.203 24.078 -13.016 1 47.78 89 ASN A N 1
ATOM 694 C CA . ASN A 1 89 ? -8.148 25.531 -13.141 1 47.78 89 ASN A CA 1
ATOM 695 C C . ASN A 1 89 ? -7.57 26.172 -11.883 1 47.78 89 ASN A C 1
ATOM 697 O O . ASN A 1 89 ? -7.746 27.375 -11.664 1 47.78 89 ASN A O 1
ATOM 701 N N . VAL A 1 90 ? -7.082 25.359 -10.953 1 52.12 90 VAL A N 1
ATOM 702 C CA . VAL A 1 90 ? -6.629 26.125 -9.789 1 52.12 90 VAL A CA 1
ATOM 703 C C . VAL A 1 90 ? -5.152 26.484 -9.953 1 52.12 90 VAL A C 1
ATOM 705 O O . VAL A 1 90 ? -4.336 25.625 -10.305 1 52.12 90 VAL A O 1
ATOM 708 N N . SER A 1 91 ? -4.809 27.781 -10.156 1 49.34 91 SER A N 1
ATOM 709 C CA . SER A 1 91 ? -3.543 28.484 -10.297 1 49.34 91 SER A CA 1
ATOM 710 C C . SER A 1 91 ? -2.564 28.109 -9.195 1 49.34 91 SER A C 1
ATOM 712 O O . SER A 1 91 ? -1.407 28.531 -9.211 1 49.34 91 SER A O 1
ATOM 714 N N . ARG A 1 92 ? -2.867 27.641 -8.07 1 52.19 92 ARG A N 1
ATOM 715 C CA . ARG A 1 92 ? -1.897 27.531 -6.98 1 52.19 92 ARG A CA 1
ATOM 716 C C . ARG A 1 92 ? -1.095 26.234 -7.082 1 52.19 92 ARG A C 1
ATOM 718 O O . ARG A 1 92 ? -1.623 25.203 -7.496 1 52.19 92 ARG A O 1
ATOM 725 N N . GLU A 1 93 ? 0.263 26.375 -7.055 1 63.03 93 GLU A N 1
ATOM 726 C CA . GLU A 1 93 ? 1.204 25.266 -7.078 1 63.03 93 GLU A CA 1
ATOM 727 C C . GLU A 1 93 ? 0.834 24.203 -6.047 1 63.03 93 GLU A C 1
ATOM 729 O O . GLU A 1 93 ? 0.885 24.453 -4.84 1 63.03 93 GLU A O 1
ATOM 734 N N . THR A 1 94 ? 0.168 23.203 -6.391 1 85.5 94 THR A N 1
ATOM 735 C CA . THR A 1 94 ? -0.236 22.109 -5.516 1 85.5 94 THR A CA 1
ATOM 736 C C . THR A 1 94 ? 0.973 21.266 -5.102 1 85.5 94 THR A C 1
ATOM 738 O O . THR A 1 94 ? 1.776 20.875 -5.945 1 85.5 94 THR A O 1
ATOM 741 N N . ILE A 1 95 ? 1.226 21.172 -3.777 1 94.69 95 ILE A N 1
ATOM 742 C CA . ILE A 1 95 ? 2.375 20.406 -3.312 1 94.69 95 ILE A CA 1
ATOM 743 C C . ILE A 1 95 ? 2.16 18.922 -3.609 1 94.69 95 ILE A C 1
ATOM 745 O O . ILE A 1 95 ? 1.021 18.469 -3.676 1 94.69 95 ILE A O 1
ATOM 749 N N . LYS A 1 96 ? 3.244 18.234 -3.861 1 98.12 96 LYS A N 1
ATOM 750 C CA . LYS A 1 96 ? 3.246 16.797 -4.117 1 98.12 96 LYS A CA 1
ATOM 751 C C . LYS A 1 96 ? 3.574 16.016 -2.85 1 98.12 96 LYS A C 1
ATOM 753 O O . LYS A 1 96 ? 4.664 16.156 -2.291 1 98.12 96 LYS A O 1
ATOM 758 N N . ILE A 1 97 ? 2.629 15.242 -2.439 1 98.69 97 ILE A N 1
ATOM 759 C CA . ILE A 1 97 ? 2.818 14.414 -1.254 1 98.69 97 ILE A CA 1
ATOM 760 C C . ILE A 1 97 ? 3.201 13 -1.671 1 98.69 97 ILE A C 1
ATOM 762 O O . ILE A 1 97 ? 2.527 12.383 -2.504 1 98.69 97 ILE A O 1
ATOM 766 N N . ASN A 1 98 ? 4.285 12.5 -1.129 1 98.75 98 ASN A N 1
ATOM 767 C CA . ASN A 1 98 ? 4.637 11.102 -1.363 1 98.75 98 ASN A CA 1
ATOM 768 C C . ASN A 1 98 ? 4.242 10.219 -0.182 1 98.75 98 ASN A C 1
ATOM 770 O O . ASN A 1 98 ? 4.48 10.578 0.973 1 98.75 98 ASN A O 1
ATOM 774 N N . SER A 1 99 ? 3.646 9.117 -0.522 1 98.75 99 SER A N 1
ATOM 775 C CA . SER A 1 99 ? 3.168 8.203 0.514 1 98.75 99 SER A CA 1
ATOM 776 C C . SER A 1 99 ? 3.889 6.863 0.447 1 98.75 99 SER A C 1
ATOM 778 O O . SER A 1 99 ? 4.082 6.309 -0.638 1 98.75 99 SER A O 1
ATOM 780 N N . SER A 1 100 ? 4.293 6.43 1.567 1 96.31 100 SER A N 1
ATOM 781 C CA . SER A 1 100 ? 4.902 5.121 1.766 1 96.31 100 SER A CA 1
ATOM 782 C C . SER A 1 100 ? 4.523 4.535 3.123 1 96.31 100 SER A C 1
ATOM 784 O O . SER A 1 100 ? 4.172 5.273 4.047 1 96.31 100 SER A O 1
ATOM 786 N N . ASN A 1 101 ? 4.566 3.184 3.225 1 96.81 101 ASN A N 1
ATOM 787 C CA . ASN A 1 101 ? 4.363 2.551 4.523 1 96.81 101 ASN A CA 1
ATOM 788 C C . ASN A 1 101 ? 5.578 2.729 5.43 1 96.81 101 ASN A C 1
ATOM 790 O O . ASN A 1 101 ? 5.555 2.328 6.594 1 96.81 101 ASN A O 1
ATOM 794 N N . TYR A 1 102 ? 6.594 3.289 4.938 1 96.69 102 TYR A N 1
ATOM 795 C CA . TYR A 1 102 ? 7.816 3.477 5.715 1 96.69 102 TYR A CA 1
ATOM 796 C C . TYR A 1 102 ? 8.172 4.953 5.816 1 96.69 102 TYR A C 1
ATOM 798 O O . TYR A 1 102 ? 8.062 5.695 4.836 1 96.69 102 TYR A O 1
ATOM 806 N N . ILE A 1 103 ? 8.609 5.367 6.93 1 97.25 103 ILE A N 1
ATOM 807 C CA . ILE A 1 103 ? 8.992 6.742 7.234 1 97.25 103 ILE A CA 1
ATOM 808 C C . ILE A 1 103 ? 10.492 6.922 7.012 1 97.25 103 ILE A C 1
ATOM 810 O O . ILE A 1 103 ? 11.297 6.129 7.504 1 97.25 103 ILE A O 1
ATOM 814 N N . CYS A 1 104 ? 10.844 7.969 6.348 1 97.19 104 CYS A N 1
ATOM 815 C CA . CYS A 1 104 ? 12.227 8.242 5.973 1 97.19 104 CYS A CA 1
ATOM 816 C C . CYS A 1 104 ? 12.992 8.867 7.137 1 97.19 104 CYS A C 1
ATOM 818 O O . CYS A 1 104 ? 12.617 9.93 7.637 1 97.19 104 CYS A O 1
ATOM 820 N N . GLN A 1 105 ? 14 8.195 7.562 1 96.69 105 GLN A N 1
ATOM 821 C CA . GLN A 1 105 ? 14.914 8.727 8.562 1 96.69 105 GLN A CA 1
ATOM 822 C C . GLN A 1 105 ? 16.312 8.914 7.988 1 96.69 105 GLN A C 1
ATOM 824 O O . GLN A 1 105 ? 17.312 8.562 8.625 1 96.69 105 GLN A O 1
ATOM 829 N N . ASN A 1 106 ? 16.359 9.438 6.812 1 95.69 106 ASN A N 1
ATOM 830 C CA . ASN A 1 106 ? 17.609 9.578 6.062 1 95.69 106 ASN A CA 1
ATOM 831 C C . ASN A 1 106 ? 17.609 10.844 5.211 1 95.69 106 ASN A C 1
ATOM 833 O O . ASN A 1 106 ? 16.891 10.93 4.215 1 95.69 106 ASN A O 1
ATOM 837 N N . SER A 1 107 ? 18.531 11.781 5.535 1 96.31 107 SER A N 1
ATOM 838 C CA . SER A 1 107 ? 18.547 13.086 4.871 1 96.31 107 SER A CA 1
ATOM 839 C C . SER A 1 107 ? 18.922 12.953 3.398 1 96.31 107 SER A C 1
ATOM 841 O O . SER A 1 107 ? 18.438 13.711 2.559 1 96.31 107 SER A O 1
ATOM 843 N N . LYS A 1 108 ? 19.844 11.992 3.123 1 95.25 108 LYS A N 1
ATOM 844 C CA . LYS A 1 108 ? 20.25 11.789 1.734 1 95.25 108 LYS A CA 1
ATOM 845 C C . LYS A 1 108 ? 19.078 11.289 0.894 1 95.25 108 LYS A C 1
ATOM 847 O O . LYS A 1 108 ? 18.844 11.781 -0.211 1 95.25 108 LYS A O 1
ATOM 852 N N . ALA A 1 109 ? 18.359 10.281 1.434 1 95.62 109 ALA A N 1
ATOM 853 C CA . ALA A 1 109 ? 17.156 9.781 0.75 1 95.62 109 ALA A CA 1
ATOM 854 C C . ALA A 1 109 ? 16.125 10.891 0.57 1 95.62 109 ALA A C 1
ATOM 856 O O . ALA A 1 109 ? 15.516 11.008 -0.493 1 95.62 109 ALA A O 1
ATOM 857 N N . ALA A 1 110 ? 16.016 11.727 1.609 1 97.12 110 ALA A N 1
ATOM 858 C CA . ALA A 1 110 ? 15.062 12.836 1.568 1 97.12 110 ALA A CA 1
ATOM 859 C C . ALA A 1 110 ? 15.383 13.797 0.426 1 97.12 110 ALA A C 1
ATOM 861 O O . ALA A 1 110 ? 14.477 14.258 -0.279 1 97.12 110 ALA A O 1
ATOM 862 N N . LYS A 1 111 ? 16.578 14.062 0.278 1 97 111 LYS A N 1
ATOM 863 C CA . LYS A 1 111 ? 17.016 14.953 -0.796 1 97 111 LYS A CA 1
ATOM 864 C C . LYS A 1 111 ? 16.688 14.359 -2.164 1 97 111 LYS A C 1
ATOM 866 O O . LYS A 1 111 ? 16.297 15.078 -3.086 1 97 111 LYS A O 1
ATOM 871 N N . GLU A 1 112 ? 16.906 13.047 -2.307 1 96.19 112 GLU A N 1
ATOM 872 C CA . GLU A 1 112 ? 16.594 12.375 -3.562 1 96.19 112 GLU A CA 1
ATOM 873 C C . GLU A 1 112 ? 15.102 12.484 -3.879 1 96.19 112 GLU A C 1
ATOM 875 O O . GLU A 1 112 ? 14.719 12.734 -5.023 1 96.19 112 GLU A O 1
ATOM 880 N N . PHE A 1 113 ? 14.266 12.32 -2.852 1 97.25 113 PHE A N 1
ATOM 881 C CA . PHE A 1 113 ? 12.828 12.484 -3.041 1 97.25 113 PHE A CA 1
ATOM 882 C C . PHE A 1 113 ? 12.492 13.922 -3.426 1 97.25 113 PHE A C 1
ATOM 884 O O . PHE A 1 113 ? 11.648 14.156 -4.297 1 97.25 113 PHE A O 1
ATOM 891 N N . SER A 1 114 ? 13.141 14.852 -2.762 1 98 114 SER A N 1
ATOM 892 C CA . SER A 1 114 ? 12.891 16.266 -3.053 1 98 114 SER A CA 1
ATOM 893 C C . SER A 1 114 ? 13.25 16.594 -4.496 1 98 114 SER A C 1
ATOM 895 O O . SER A 1 114 ? 12.555 17.391 -5.145 1 98 114 SER A O 1
ATOM 897 N N . LYS A 1 115 ? 14.273 16.016 -5.016 1 97.38 115 LYS A N 1
ATOM 898 C CA . LYS A 1 115 ? 14.703 16.25 -6.391 1 97.38 115 LYS A CA 1
ATOM 899 C C . LYS A 1 115 ? 13.648 15.789 -7.387 1 97.38 115 LYS A C 1
ATOM 901 O O . LYS A 1 115 ? 13.586 16.281 -8.516 1 97.38 115 LYS A O 1
ATOM 906 N N . LEU A 1 116 ? 12.828 14.844 -6.992 1 96.81 116 LEU A N 1
ATOM 907 C CA . LEU A 1 116 ? 11.742 14.359 -7.84 1 96.81 116 LEU A CA 1
ATOM 908 C C . LEU A 1 116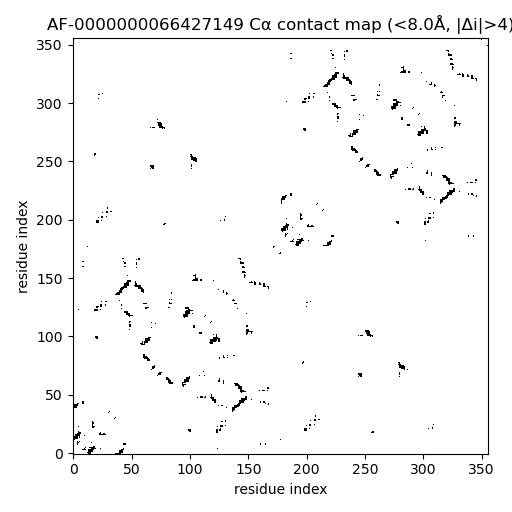 ? 10.547 15.297 -7.762 1 96.81 116 LEU A C 1
ATOM 910 O O . LEU A 1 116 ? 9.523 15.062 -8.414 1 96.81 116 LEU A O 1
ATOM 914 N N . GLY A 1 117 ? 10.609 16.281 -6.938 1 97.19 117 GLY A N 1
ATOM 915 C CA . GLY A 1 117 ? 9.555 17.266 -6.816 1 97.19 117 GLY A CA 1
ATOM 916 C C . GLY A 1 117 ? 8.641 17.031 -5.633 1 97.19 117 GLY A C 1
ATOM 917 O O . GLY A 1 117 ? 7.645 17.734 -5.449 1 97.19 117 GLY A O 1
ATOM 918 N N . PHE A 1 118 ? 8.953 16.031 -4.836 1 98.44 118 PHE A N 1
ATOM 919 C CA . PHE A 1 118 ? 8.109 15.734 -3.682 1 98.44 118 PHE A CA 1
ATOM 920 C C . PHE A 1 118 ? 8.383 16.719 -2.549 1 98.44 118 PHE A C 1
ATOM 922 O O . PHE A 1 118 ? 9.539 17.031 -2.27 1 98.44 118 PHE A O 1
ATOM 929 N N . PHE A 1 119 ? 7.309 17.156 -1.951 1 98.62 119 PHE A N 1
ATOM 930 C CA . PHE A 1 119 ? 7.395 18.188 -0.925 1 98.62 119 PHE A CA 1
ATOM 931 C C . PHE A 1 119 ? 7.359 17.562 0.468 1 98.62 119 PHE A C 1
ATOM 933 O O . PHE A 1 119 ? 8.18 17.906 1.322 1 98.62 119 PHE A O 1
ATOM 940 N N . ALA A 1 120 ? 6.48 16.641 0.663 1 98.75 120 ALA A N 1
ATOM 941 C CA . ALA A 1 120 ? 6.262 16.078 1.991 1 98.75 120 ALA A CA 1
ATOM 942 C C . ALA A 1 120 ? 5.953 14.578 1.908 1 98.75 120 ALA A C 1
ATOM 944 O O . ALA A 1 120 ? 5.613 14.07 0.84 1 98.75 120 ALA A O 1
ATOM 945 N N . GLU A 1 121 ? 6.152 13.953 3.043 1 98.62 121 GLU A N 1
ATOM 946 C CA . GLU A 1 121 ? 5.875 12.531 3.195 1 98.62 121 GLU A CA 1
ATOM 947 C C . GLU A 1 121 ? 4.707 12.289 4.148 1 98.62 121 GLU A C 1
ATOM 949 O O . GLU A 1 121 ? 4.621 12.93 5.199 1 98.62 121 GLU A O 1
ATOM 954 N N . ASN A 1 122 ? 3.816 11.523 3.818 1 98.62 122 ASN A N 1
ATOM 955 C CA . ASN A 1 122 ? 2.697 11.031 4.613 1 98.62 122 ASN A CA 1
ATOM 956 C C . ASN A 1 122 ? 2.396 9.57 4.305 1 98.62 122 ASN A C 1
ATOM 958 O O . ASN A 1 122 ? 2.65 9.094 3.195 1 98.62 122 ASN A O 1
ATOM 962 N N . MET A 1 123 ? 1.829 8.859 5.25 1 98.5 123 MET A N 1
ATOM 963 C CA . MET A 1 123 ? 1.724 7.406 5.105 1 98.5 123 MET A CA 1
ATOM 964 C C . MET A 1 123 ? 0.416 7.023 4.422 1 98.5 123 MET A C 1
ATOM 966 O O . MET A 1 123 ? 0.294 5.922 3.881 1 98.5 123 MET A O 1
ATOM 970 N N . GLU A 1 124 ? -0.57 7.957 4.391 1 98.81 124 GLU A N 1
ATOM 971 C CA . GLU A 1 124 ? -1.896 7.504 3.979 1 98.81 124 GLU A CA 1
ATOM 972 C C . GLU A 1 124 ? -2.412 8.32 2.793 1 98.81 124 GLU A C 1
ATOM 974 O O . GLU A 1 124 ? -3.367 7.91 2.125 1 98.81 124 GLU A O 1
ATOM 979 N N . ALA A 1 125 ? -1.873 9.43 2.432 1 98.88 125 ALA A N 1
ATOM 980 C CA . ALA A 1 125 ? -2.461 10.383 1.497 1 98.88 125 ALA A CA 1
ATOM 981 C C . ALA A 1 125 ? -2.756 9.727 0.152 1 98.88 125 ALA A C 1
ATOM 983 O O . ALA A 1 125 ? -3.826 9.93 -0.424 1 98.88 125 ALA A O 1
ATOM 984 N N . PHE A 1 126 ? -1.833 8.953 -0.343 1 98.88 126 PHE A N 1
ATOM 985 C CA . PHE A 1 126 ? -2.016 8.32 -1.644 1 98.88 126 PHE A CA 1
ATOM 986 C C . PHE A 1 126 ? -3.217 7.379 -1.625 1 98.88 126 PHE A C 1
ATOM 988 O O . PHE A 1 126 ? -4.035 7.395 -2.547 1 98.88 126 PHE A O 1
ATOM 995 N N . SER A 1 127 ? -3.291 6.508 -0.601 1 98.81 127 SER A N 1
ATOM 996 C CA . SER A 1 127 ? -4.418 5.582 -0.518 1 98.81 127 SER A CA 1
ATOM 997 C C . SER A 1 127 ? -5.738 6.328 -0.369 1 98.81 127 SER A C 1
ATOM 999 O O . SER A 1 127 ? -6.742 5.949 -0.972 1 98.81 127 SER A O 1
ATOM 1001 N N . VAL A 1 128 ? -5.766 7.414 0.4 1 98.94 128 VAL A N 1
ATOM 1002 C CA . VAL A 1 128 ? -6.969 8.211 0.616 1 98.94 128 VAL A CA 1
ATOM 1003 C C . VAL A 1 128 ? -7.449 8.797 -0.711 1 98.94 128 VAL A C 1
ATOM 1005 O O . VAL A 1 128 ? -8.617 8.633 -1.083 1 98.94 128 VAL A O 1
ATOM 1008 N N . LEU A 1 129 ? -6.547 9.398 -1.434 1 98.81 129 LEU A N 1
ATOM 1009 C CA . LEU A 1 129 ? -6.918 10.023 -2.699 1 98.81 129 LEU A CA 1
ATOM 1010 C C . LEU A 1 129 ? -7.27 8.969 -3.742 1 98.81 129 LEU A C 1
ATOM 1012 O O . LEU A 1 129 ? -8.133 9.195 -4.594 1 98.81 129 LEU A O 1
ATOM 1016 N N . SER A 1 130 ? -6.613 7.816 -3.67 1 98.81 130 SER A N 1
ATOM 1017 C CA . SER A 1 130 ? -6.922 6.723 -4.582 1 98.81 130 SER A CA 1
ATOM 1018 C C . SER A 1 130 ? -8.344 6.219 -4.379 1 98.81 130 SER A C 1
ATOM 1020 O O . SER A 1 130 ? -9.094 6.031 -5.344 1 98.81 130 SER A O 1
ATOM 1022 N N . VAL A 1 131 ? -8.719 6.008 -3.102 1 98.88 131 VAL A N 1
ATOM 1023 C CA . VAL A 1 131 ? -10.078 5.566 -2.787 1 98.88 131 VAL A CA 1
ATOM 1024 C C . VAL A 1 131 ? -11.086 6.613 -3.254 1 98.88 131 VAL A C 1
ATOM 1026 O O . VAL A 1 131 ? -12.102 6.277 -3.863 1 98.88 131 VAL A O 1
ATOM 1029 N N . ALA A 1 132 ? -10.797 7.867 -3.006 1 98.81 132 ALA A N 1
ATOM 1030 C CA . ALA A 1 132 ? -11.672 8.961 -3.422 1 98.81 132 ALA A CA 1
ATOM 1031 C C . ALA A 1 132 ? -11.867 8.961 -4.934 1 98.81 132 ALA A C 1
ATOM 1033 O O . ALA A 1 132 ? -12.992 9.07 -5.426 1 98.81 132 ALA A O 1
ATOM 1034 N N . LYS A 1 133 ? -10.773 8.836 -5.645 1 98.44 133 LYS A N 1
ATOM 1035 C CA . LYS A 1 133 ? -10.836 8.82 -7.102 1 98.44 133 LYS A CA 1
ATOM 1036 C C . LYS A 1 133 ? -11.695 7.668 -7.605 1 98.44 133 LYS A C 1
ATOM 1038 O O . LYS A 1 133 ? -12.555 7.852 -8.477 1 98.44 133 LYS A O 1
ATOM 1043 N N . ASN A 1 134 ? -11.477 6.488 -7.066 1 98.38 134 ASN A N 1
ATOM 1044 C CA . ASN A 1 134 ? -12.203 5.293 -7.48 1 98.38 134 ASN A CA 1
ATOM 1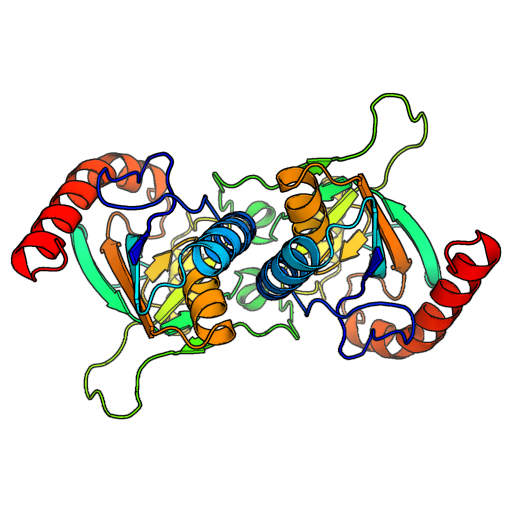045 C C . ASN A 1 134 ? -13.703 5.445 -7.25 1 98.38 134 ASN A C 1
ATOM 1047 O O . ASN A 1 134 ? -14.516 4.875 -7.988 1 98.38 134 ASN A O 1
ATOM 1051 N N . LEU A 1 135 ? -14.062 6.23 -6.266 1 98.25 135 LEU A N 1
ATOM 1052 C CA . LEU A 1 135 ? -15.469 6.379 -5.898 1 98.25 135 LEU A CA 1
ATOM 1053 C C . LEU A 1 135 ? -16.031 7.699 -6.418 1 98.25 135 LEU A C 1
ATOM 1055 O O . LEU A 1 135 ? -17.172 8.055 -6.117 1 98.25 135 LEU A O 1
ATOM 1059 N N . ASN A 1 136 ? -15.234 8.5 -7.148 1 97.75 136 ASN A N 1
ATOM 1060 C CA . ASN A 1 136 ? -15.617 9.805 -7.684 1 97.75 136 ASN A CA 1
ATOM 1061 C C . ASN A 1 136 ? -16.062 10.758 -6.574 1 97.75 136 ASN A C 1
ATOM 1063 O O . ASN A 1 136 ? -17.109 11.391 -6.672 1 97.75 136 ASN A O 1
ATOM 1067 N N . ILE A 1 137 ? -15.281 10.75 -5.496 1 98.19 137 ILE A N 1
ATOM 1068 C CA . ILE A 1 137 ? -15.508 11.633 -4.359 1 98.19 137 ILE A CA 1
ATOM 1069 C C . ILE A 1 137 ? -14.422 12.695 -4.309 1 98.19 137 ILE A C 1
ATOM 1071 O O . ILE A 1 137 ? -13.234 12.391 -4.484 1 98.19 137 ILE A O 1
ATOM 1075 N N . ASP A 1 138 ? -14.781 13.961 -4.133 1 97.44 138 ASP A N 1
ATOM 1076 C CA . ASP A 1 138 ? -13.789 15.008 -3.904 1 97.44 138 ASP A CA 1
ATOM 1077 C C . ASP A 1 138 ? -13.023 14.758 -2.605 1 97.44 138 ASP A C 1
ATOM 1079 O O . ASP A 1 138 ? -13.602 14.312 -1.612 1 97.44 138 ASP A O 1
ATOM 1083 N N . ALA A 1 139 ? -11.727 15.078 -2.705 1 98.38 139 ALA A N 1
ATOM 1084 C CA . ALA A 1 139 ? -10.938 14.844 -1.5 1 98.38 139 ALA A CA 1
ATOM 1085 C C . ALA A 1 139 ? -9.734 15.773 -1.438 1 98.38 139 ALA A C 1
ATOM 1087 O O . ALA A 1 139 ? -9.203 16.188 -2.473 1 98.38 139 ALA A O 1
ATOM 1088 N N . GLU A 1 140 ? -9.352 16.062 -0.25 1 97.69 140 GLU A N 1
ATOM 1089 C CA . GLU A 1 140 ? -8.148 16.859 -0.007 1 97.69 140 GLU A CA 1
ATOM 1090 C C . GLU A 1 140 ? -7.465 16.453 1.292 1 97.69 140 GLU A C 1
ATOM 1092 O O . GLU A 1 140 ? -8.117 15.961 2.217 1 97.69 140 GLU A O 1
ATOM 1097 N N . CYS A 1 141 ? -6.168 16.625 1.264 1 98.56 141 CYS A N 1
ATOM 1098 C CA . CYS A 1 141 ? -5.359 16.406 2.459 1 98.56 141 CYS A CA 1
ATOM 1099 C C . CYS A 1 141 ? -4.969 17.734 3.1 1 98.56 141 CYS A C 1
ATOM 1101 O O . CYS A 1 141 ? -4.543 18.672 2.408 1 98.56 141 CYS A O 1
ATOM 1103 N N . ILE A 1 142 ? -5.172 17.828 4.352 1 98.62 142 ILE A N 1
ATOM 1104 C CA . ILE A 1 142 ? -4.715 18.953 5.18 1 98.62 142 ILE A CA 1
ATOM 1105 C C . ILE A 1 142 ? -3.744 18.438 6.242 1 98.62 142 ILE A C 1
ATOM 1107 O O . ILE A 1 142 ? -4.16 17.812 7.223 1 98.62 142 ILE A O 1
ATOM 1111 N N . LEU A 1 143 ? -2.482 18.719 6.047 1 98.81 143 LEU A N 1
ATOM 1112 C CA . LEU A 1 143 ? -1.439 18.094 6.844 1 98.81 143 LEU A CA 1
ATOM 1113 C C . LEU A 1 143 ? -0.591 19.141 7.559 1 98.81 143 LEU A C 1
ATOM 1115 O O . LEU A 1 143 ? -0.28 20.188 6.988 1 98.81 143 LEU A O 1
ATOM 1119 N N . CYS A 1 144 ? -0.26 18.828 8.766 1 98.88 144 CYS A N 1
ATOM 1120 C CA . CYS A 1 144 ? 0.641 19.688 9.531 1 98.88 144 CYS A CA 1
ATOM 1121 C C . CYS A 1 144 ? 2.039 19.094 9.602 1 98.88 144 CYS A C 1
ATOM 1123 O O . CYS A 1 144 ? 2.197 17.922 9.969 1 98.88 144 CYS A O 1
ATOM 1125 N N . ALA A 1 145 ? 3.08 19.891 9.273 1 98.88 145 ALA A N 1
ATOM 1126 C CA . ALA A 1 145 ? 4.453 19.391 9.25 1 98.88 145 ALA A CA 1
ATOM 1127 C C . ALA A 1 145 ? 5.004 19.234 10.664 1 98.88 145 ALA A C 1
ATOM 1129 O O . ALA A 1 145 ? 4.938 20.172 11.469 1 98.88 145 ALA A O 1
ATOM 1130 N N . THR A 1 146 ? 5.555 18.016 10.945 1 98.69 146 THR A N 1
ATOM 1131 C CA . THR A 1 146 ? 6.035 17.797 12.305 1 98.69 146 THR A CA 1
ATOM 1132 C C . THR A 1 146 ? 7.547 17.594 12.32 1 98.69 146 THR A C 1
ATOM 1134 O O . THR A 1 146 ? 8.188 17.703 13.367 1 98.69 146 THR A O 1
ATOM 1137 N N . ASN A 1 147 ? 8.125 17.297 11.188 1 98.75 147 ASN A N 1
ATOM 1138 C CA . ASN A 1 147 ? 9.547 16.969 11.109 1 98.75 147 ASN A CA 1
ATOM 1139 C C . ASN A 1 147 ? 10.078 17.094 9.68 1 98.75 147 ASN A C 1
ATOM 1141 O O . ASN A 1 147 ? 9.297 17.125 8.727 1 98.75 147 ASN A O 1
ATOM 1145 N N . PHE A 1 148 ? 11.352 17.219 9.617 1 98.62 148 PHE A N 1
ATOM 1146 C CA . PHE A 1 148 ? 12.039 16.922 8.359 1 98.62 148 PHE A CA 1
ATOM 1147 C C . PHE A 1 148 ? 12.414 15.445 8.289 1 98.62 148 PHE A C 1
ATOM 1149 O O . PHE A 1 148 ? 12.562 14.789 9.328 1 98.62 148 PHE A O 1
ATOM 1156 N N . CYS A 1 149 ? 12.453 14.906 7.051 1 97.69 149 CYS A N 1
ATOM 1157 C CA . CYS A 1 149 ? 12.82 13.508 6.848 1 97.69 149 CYS A CA 1
ATOM 1158 C C . CYS A 1 149 ? 14.328 13.32 6.984 1 97.69 149 CYS A C 1
ATOM 1160 O O . CYS A 1 149 ? 15.031 13.156 5.988 1 97.69 149 CYS A O 1
ATOM 1162 N N . ASN A 1 150 ? 14.75 13.359 8.195 1 97.19 150 ASN A N 1
ATOM 1163 C CA . ASN A 1 150 ? 16.156 13.148 8.531 1 97.19 150 ASN A CA 1
ATOM 1164 C C . ASN A 1 150 ? 16.312 12.242 9.75 1 97.19 150 ASN A C 1
ATOM 1166 O O . ASN A 1 150 ? 15.352 11.578 10.164 1 97.19 150 ASN A O 1
ATOM 1170 N N . GLU A 1 151 ? 17.5 12.125 10.297 1 96.12 151 GLU A N 1
ATOM 1171 C CA . GLU A 1 151 ? 17.828 11.18 11.359 1 96.12 151 GLU A CA 1
ATOM 1172 C C . GLU A 1 151 ? 17.016 11.461 12.625 1 96.12 151 GLU A C 1
ATOM 1174 O O . GLU A 1 151 ? 16.828 10.57 13.461 1 96.12 151 GLU A O 1
ATOM 1179 N N . ASN A 1 152 ? 16.469 12.641 12.75 1 96.19 152 ASN A N 1
ATOM 1180 C CA . ASN A 1 152 ? 15.719 13.039 13.945 1 96.19 152 ASN A CA 1
ATOM 1181 C C . ASN A 1 152 ? 14.211 12.977 13.703 1 96.19 152 ASN A C 1
ATOM 1183 O O . ASN A 1 152 ? 13.43 13.477 14.516 1 96.19 152 ASN A O 1
ATOM 1187 N N . ALA A 1 153 ? 13.867 12.375 12.617 1 95.81 153 ALA A N 1
ATOM 1188 C CA . ALA A 1 153 ? 12.477 12.414 12.188 1 95.81 153 ALA A CA 1
ATOM 1189 C C . ALA A 1 153 ? 11.555 11.898 13.289 1 95.81 153 ALA A C 1
ATOM 1191 O O . ALA A 1 153 ? 10.539 12.531 13.609 1 95.81 153 ALA A O 1
ATOM 1192 N N . HIS A 1 154 ? 11.852 10.766 13.836 1 95.12 154 HIS A N 1
ATOM 1193 C CA . HIS A 1 154 ? 10.992 10.156 14.844 1 95.12 154 HIS A CA 1
ATOM 1194 C C . HIS A 1 154 ? 10.922 11.023 16.094 1 95.12 154 HIS A C 1
ATOM 1196 O O . HIS A 1 154 ? 9.828 11.281 16.609 1 95.12 154 HIS A O 1
ATOM 1202 N N . GLU A 1 155 ? 12.023 11.484 16.562 1 96.94 155 GLU A N 1
ATOM 1203 C CA . GLU A 1 155 ? 12.07 12.336 17.734 1 96.94 155 GLU A CA 1
ATOM 1204 C C . GLU A 1 155 ? 11.312 13.641 17.516 1 96.94 155 GLU A C 1
ATOM 1206 O O . GLU A 1 155 ? 10.578 14.094 18.406 1 96.94 155 GLU A O 1
ATOM 1211 N N . ASP A 1 156 ? 11.531 14.242 16.391 1 97.75 156 ASP A N 1
ATOM 1212 C CA . ASP A 1 156 ? 10.852 15.492 16.062 1 97.75 156 ASP A CA 1
ATOM 1213 C C . ASP A 1 156 ? 9.344 15.289 15.945 1 97.75 156 ASP A C 1
ATOM 1215 O O . ASP A 1 156 ? 8.562 16.141 16.359 1 97.75 156 ASP A O 1
ATOM 1219 N N . PHE A 1 157 ? 9 14.148 15.391 1 97 157 PHE A N 1
ATOM 1220 C CA . PHE A 1 157 ? 7.586 13.812 15.328 1 97 157 PHE A CA 1
ATOM 1221 C C . PHE A 1 157 ? 6.977 13.766 16.719 1 97 157 PHE A C 1
ATOM 1223 O O . PHE A 1 157 ? 5.949 14.391 16.984 1 97 157 PHE A O 1
ATOM 1230 N N . ILE A 1 158 ? 7.559 13.055 17.578 1 96.25 158 ILE A N 1
ATOM 1231 C CA . ILE A 1 158 ? 7.062 12.898 18.938 1 96.25 158 ILE A CA 1
ATOM 1232 C C . ILE A 1 158 ? 6.98 14.266 19.625 1 96.25 158 ILE A C 1
ATOM 1234 O O . ILE A 1 158 ? 5.988 14.578 20.281 1 96.25 158 ILE A O 1
ATOM 1238 N N . LYS A 1 159 ? 7.918 15.062 19.422 1 97.69 159 LYS A N 1
ATOM 1239 C CA . LYS A 1 159 ? 8.016 16.375 20.031 1 97.69 159 LYS A CA 1
ATOM 1240 C C . LYS A 1 159 ? 6.898 17.297 19.547 1 97.69 159 LYS A C 1
ATOM 1242 O O . LYS A 1 159 ? 6.348 18.078 20.328 1 97.69 159 LYS A O 1
ATOM 1247 N N . ASN A 1 160 ? 6.551 17.203 18.266 1 98.19 160 ASN A N 1
ATOM 1248 C CA . ASN A 1 160 ? 5.723 18.234 17.641 1 98.19 160 ASN A CA 1
ATOM 1249 C C . ASN A 1 160 ? 4.293 17.75 17.438 1 98.19 160 ASN A C 1
ATOM 1251 O O . ASN A 1 160 ? 3.41 18.531 17.078 1 98.19 160 ASN A O 1
ATOM 1255 N N . HIS A 1 161 ? 4.051 16.438 17.656 1 97 161 HIS A N 1
ATOM 1256 C CA . HIS A 1 161 ? 2.801 15.828 17.219 1 97 161 HIS A CA 1
ATOM 1257 C C . HIS A 1 161 ? 1.605 16.438 17.938 1 97 161 HIS A C 1
ATOM 1259 O O . HIS A 1 161 ? 0.554 16.656 17.328 1 97 161 HIS A O 1
ATOM 1265 N N . GLN A 1 162 ? 1.713 16.734 19.203 1 97.69 162 GLN A N 1
ATOM 1266 C CA . GLN A 1 162 ? 0.6 17.312 19.953 1 97.69 162 GLN A CA 1
ATOM 1267 C C . GLN A 1 162 ? 0.274 18.719 19.438 1 97.69 162 GLN A C 1
ATOM 1269 O O . GLN A 1 162 ? -0.892 19.031 19.203 1 97.69 162 GLN A O 1
ATOM 1274 N N . LYS A 1 163 ? 1.291 19.531 19.297 1 98.56 163 LYS A N 1
ATOM 1275 C CA . LYS A 1 163 ? 1.089 20.875 18.766 1 98.56 163 LYS A CA 1
ATOM 1276 C C . LYS A 1 163 ? 0.51 20.828 17.359 1 98.56 163 LYS A C 1
ATOM 1278 O O . LYS A 1 163 ? -0.329 21.656 17 1 98.56 163 LYS A O 1
ATOM 1283 N N . ALA A 1 164 ? 0.945 19.891 16.578 1 98.62 164 ALA A N 1
ATOM 1284 C CA . ALA A 1 164 ? 0.418 19.703 15.234 1 98.62 164 ALA A CA 1
ATOM 1285 C C . ALA A 1 164 ? -1.08 19.422 15.258 1 98.62 164 ALA A C 1
ATOM 1287 O O . ALA A 1 164 ? -1.841 19.984 14.461 1 98.62 164 ALA A O 1
ATOM 1288 N N . LYS A 1 165 ? -1.461 18.594 16.141 1 98.31 165 LYS A N 1
ATOM 1289 C CA . LYS A 1 165 ? -2.879 18.266 16.281 1 98.31 165 LYS A CA 1
ATOM 1290 C C . LYS A 1 165 ? -3.689 19.5 16.656 1 98.31 165 LYS A C 1
ATOM 1292 O O . LYS A 1 165 ? -4.785 19.719 16.141 1 98.31 165 LYS A O 1
ATOM 1297 N N . GLU A 1 166 ? -3.156 20.266 17.547 1 98.5 166 GLU A N 1
ATOM 1298 C CA . GLU A 1 166 ? -3.814 21.5 17.953 1 98.5 166 GLU A CA 1
ATOM 1299 C C . GLU A 1 166 ? -3.943 22.469 16.781 1 98.5 166 GLU A C 1
ATOM 1301 O O . GLU A 1 166 ? -5 23.062 16.578 1 98.5 166 GLU A O 1
ATOM 1306 N N . ASN A 1 167 ? -2.875 22.609 16.047 1 98.75 167 ASN A N 1
ATOM 1307 C CA . ASN A 1 167 ? -2.885 23.484 14.898 1 98.75 167 ASN A CA 1
ATOM 1308 C C . ASN A 1 167 ? -3.91 23.047 13.859 1 98.75 167 ASN A C 1
ATOM 1310 O O . ASN A 1 167 ? -4.598 23.875 13.266 1 98.75 167 ASN A O 1
ATOM 1314 N N . LEU A 1 168 ? -4.004 21.781 13.672 1 98.62 168 LEU A N 1
ATOM 1315 C CA . LEU A 1 168 ? -4.965 21.234 12.719 1 98.62 168 LEU A CA 1
ATOM 1316 C C . LEU A 1 168 ? -6.395 21.547 13.156 1 98.62 168 LEU A C 1
ATOM 1318 O O . LEU A 1 168 ? -7.215 21.984 12.344 1 98.62 168 LEU A O 1
ATOM 1322 N N . GLU A 1 169 ? -6.664 21.297 14.398 1 98.38 169 GLU A N 1
ATOM 1323 C CA . GLU A 1 169 ? -8 21.578 14.914 1 98.38 169 GLU A CA 1
ATOM 1324 C C . GLU A 1 169 ? -8.344 23.062 14.773 1 98.38 169 GLU A C 1
ATOM 1326 O O . GLU A 1 169 ? -9.445 23.422 14.344 1 98.38 169 GLU A O 1
ATOM 1331 N N . GLU A 1 170 ? -7.406 23.922 15.141 1 98.56 170 GLU A N 1
ATOM 1332 C CA . GLU A 1 170 ? -7.609 25.359 15.016 1 98.56 170 GLU A CA 1
ATOM 1333 C C . GLU A 1 170 ? -7.844 25.766 13.562 1 98.56 170 GLU A C 1
ATOM 1335 O O . GLU A 1 170 ? -8.727 26.578 13.273 1 98.56 170 GLU A O 1
ATOM 1340 N N . TYR A 1 171 ? -7.059 25.188 12.719 1 98.56 171 TYR A N 1
ATOM 1341 C CA . TYR A 1 171 ? -7.195 25.469 11.289 1 98.56 171 TYR A CA 1
ATOM 1342 C C . TYR A 1 171 ? -8.578 25.078 10.789 1 98.56 171 TYR A C 1
ATOM 1344 O O . TYR A 1 171 ? -9.227 25.859 10.078 1 98.56 171 TYR A O 1
ATOM 1352 N N . LEU A 1 172 ? -9.031 23.906 11.141 1 98.44 172 LEU A N 1
ATOM 1353 C CA . LEU A 1 172 ? -10.328 23.406 10.68 1 98.44 172 LEU A CA 1
ATOM 1354 C C . LEU A 1 172 ? -11.461 24.266 11.219 1 98.44 172 LEU A C 1
ATOM 1356 O O . LEU A 1 172 ? -12.461 24.484 10.523 1 98.44 172 LEU A O 1
ATOM 1360 N N . LYS A 1 173 ? -11.352 24.797 12.43 1 98.19 173 LYS A N 1
ATOM 1361 C CA . LYS A 1 173 ? -12.336 25.703 12.992 1 98.19 173 LYS A CA 1
ATOM 1362 C C . LYS A 1 173 ? -12.344 27.047 12.25 1 98.19 173 LYS A C 1
ATOM 1364 O O . LYS A 1 173 ? -13.398 27.531 11.859 1 98.19 173 LYS A O 1
ATOM 1369 N N . LYS A 1 174 ? -11.188 27.516 12.102 1 98 174 LYS A N 1
ATOM 1370 C CA . LYS A 1 174 ? -11.016 28.812 11.461 1 98 174 LYS A CA 1
ATOM 1371 C C . LYS A 1 174 ? -11.641 28.828 10.062 1 98 174 LYS A C 1
ATOM 1373 O O . LYS A 1 174 ? -12.258 29.812 9.664 1 98 174 LYS A O 1
ATOM 1378 N N . TYR A 1 175 ? -11.484 27.719 9.336 1 97.25 175 TYR A N 1
ATOM 1379 C CA . TYR A 1 175 ? -11.953 27.688 7.949 1 97.25 175 TYR A CA 1
ATOM 1380 C C . TYR A 1 175 ? -13.258 26.906 7.832 1 97.25 175 TYR A C 1
ATOM 1382 O O . TYR A 1 175 ? -13.641 26.484 6.738 1 97.25 175 TYR A O 1
ATOM 1390 N N . HIS A 1 176 ? -13.922 26.594 8.844 1 96.56 176 HIS A N 1
ATOM 1391 C CA . HIS A 1 176 ? -15.297 26.141 8.984 1 96.56 176 HIS A CA 1
ATOM 1392 C C . HIS A 1 176 ? -15.477 24.719 8.445 1 96.56 176 HIS A C 1
ATOM 1394 O O . HIS A 1 176 ? -16.5 24.422 7.816 1 96.56 176 HIS A O 1
ATOM 1400 N N . TYR A 1 177 ? -14.398 23.969 8.648 1 95.25 177 TYR A N 1
ATOM 1401 C CA . TYR A 1 177 ? -14.562 22.547 8.406 1 95.25 177 TYR A CA 1
ATOM 1402 C C . TYR A 1 177 ? -15.328 21.891 9.539 1 95.25 177 TYR A C 1
ATOM 1404 O O . TYR A 1 177 ? -15.984 20.859 9.344 1 95.25 177 TYR A O 1
ATOM 1412 N N . ILE A 1 178 ? -15.07 22.516 10.719 1 95.12 178 ILE A N 1
ATOM 1413 C CA . ILE A 1 178 ? -15.758 22.078 11.93 1 95.12 178 ILE A CA 1
ATOM 1414 C C . ILE A 1 178 ? -16.203 23.281 12.742 1 95.12 178 ILE A C 1
ATOM 1416 O O . ILE A 1 178 ? -15.703 24.391 12.531 1 95.12 178 ILE A O 1
ATOM 1420 N N . MET B 1 1 ? -14.344 -17.5 -3.342 1 98.19 1 MET B N 1
ATOM 1421 C CA . MET B 1 1 ? -14.164 -16.562 -4.449 1 98.19 1 MET B CA 1
ATOM 1422 C C . MET B 1 1 ? -12.719 -16.547 -4.93 1 98.19 1 MET B C 1
ATOM 1424 O O . MET B 1 1 ? -11.797 -16.453 -4.121 1 98.19 1 MET B O 1
ATOM 1428 N N . ILE B 1 2 ? -12.531 -16.781 -6.207 1 98.81 2 ILE B N 1
ATOM 1429 C CA . ILE B 1 2 ? -11.195 -16.734 -6.805 1 98.81 2 ILE B CA 1
ATOM 1430 C C . ILE B 1 2 ? -10.945 -15.344 -7.379 1 98.81 2 ILE B C 1
ATOM 1432 O O . ILE B 1 2 ? -11.781 -14.797 -8.094 1 98.81 2 ILE B O 1
ATOM 1436 N N . ILE B 1 3 ? -9.789 -14.773 -6.98 1 98.94 3 ILE B N 1
ATOM 1437 C CA . ILE B 1 3 ? -9.477 -13.414 -7.402 1 98.94 3 ILE B CA 1
ATOM 1438 C C . ILE B 1 3 ? -8.078 -13.367 -8.008 1 98.94 3 ILE B C 1
ATOM 1440 O O . ILE B 1 3 ? -7.258 -14.258 -7.758 1 98.94 3 ILE B O 1
ATOM 1444 N N . CYS B 1 4 ? -7.82 -12.383 -8.812 1 98.88 4 CYS B N 1
ATOM 1445 C CA . CYS B 1 4 ? -6.531 -12.133 -9.453 1 98.88 4 CYS B CA 1
ATOM 1446 C C . CYS B 1 4 ? -6.273 -10.641 -9.602 1 98.88 4 CYS B C 1
ATOM 1448 O O . CYS B 1 4 ? -7.156 -9.82 -9.328 1 98.88 4 CYS B O 1
ATOM 1450 N N . ALA B 1 5 ? -5.082 -10.211 -9.914 1 98.19 5 ALA B N 1
ATOM 1451 C CA . ALA B 1 5 ? -4.723 -8.797 -10.023 1 98.19 5 ALA B CA 1
ATOM 1452 C C . ALA B 1 5 ? -5.414 -8.148 -11.219 1 98.19 5 ALA B C 1
ATOM 1454 O O . ALA B 1 5 ? -5.828 -6.988 -11.148 1 98.19 5 ALA B O 1
ATOM 1455 N N . GLY B 1 6 ? -5.535 -8.922 -12.258 1 97.25 6 GLY B N 1
ATOM 1456 C CA .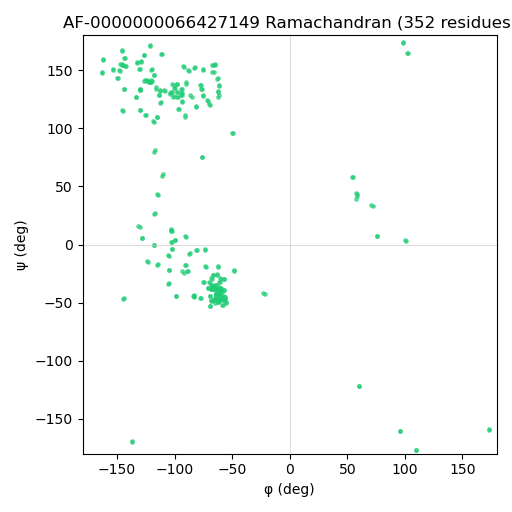 GLY B 1 6 ? -6.004 -8.375 -13.523 1 97.25 6 GLY B CA 1
ATOM 1457 C C . GLY B 1 6 ? -4.871 -7.996 -14.461 1 97.25 6 GLY B C 1
ATOM 1458 O O . GLY B 1 6 ? -3.754 -8.5 -14.328 1 97.25 6 GLY B O 1
ATOM 1459 N N . GLY B 1 7 ? -5.168 -7.105 -15.492 1 93.19 7 GLY B N 1
ATOM 1460 C CA . GLY B 1 7 ? -4.156 -6.805 -16.484 1 93.19 7 GLY B CA 1
ATOM 1461 C C . GLY B 1 7 ? -3.691 -8.023 -17.266 1 93.19 7 GLY B C 1
ATOM 1462 O O . GLY B 1 7 ? -4.508 -8.758 -17.812 1 93.19 7 GLY B O 1
ATOM 1463 N N . ASN B 1 8 ? -2.391 -8.258 -17.172 1 87.94 8 ASN B N 1
ATOM 1464 C CA . ASN B 1 8 ? -1.799 -9.398 -17.859 1 87.94 8 ASN B CA 1
ATOM 1465 C C . ASN B 1 8 ? -2.164 -10.711 -17.172 1 87.94 8 ASN B C 1
ATOM 1467 O O . ASN B 1 8 ? -2.016 -11.789 -17.766 1 87.94 8 ASN B O 1
ATOM 1471 N N . GLU B 1 9 ? -2.564 -10.609 -15.953 1 91.19 9 GLU B N 1
ATOM 1472 C CA . GLU B 1 9 ? -2.928 -11.797 -15.18 1 91.19 9 GLU B CA 1
ATOM 1473 C C . GLU B 1 9 ? -4.434 -11.852 -14.938 1 91.19 9 GLU B C 1
ATOM 1475 O O . GLU B 1 9 ? -4.883 -11.789 -13.789 1 91.19 9 GLU B O 1
ATOM 1480 N N . ASN B 1 10 ? -5.105 -11.906 -15.977 1 95.25 10 ASN B N 1
ATOM 1481 C CA . ASN B 1 10 ? -6.555 -12.055 -15.938 1 95.25 10 ASN B CA 1
ATOM 1482 C C . ASN B 1 10 ? -6.988 -13.477 -16.25 1 95.25 10 ASN B C 1
ATOM 1484 O O . ASN B 1 10 ? -6.418 -14.125 -17.141 1 95.25 10 ASN B O 1
ATOM 1488 N N . PHE B 1 11 ? -7.957 -13.992 -15.508 1 96.75 11 PHE B N 1
ATOM 1489 C CA . PHE B 1 11 ? -8.547 -15.312 -15.664 1 96.75 11 PHE B CA 1
ATOM 1490 C C . PHE B 1 11 ? -10.062 -15.227 -15.781 1 96.75 11 PHE B C 1
ATOM 1492 O O . PHE B 1 11 ? -10.703 -14.469 -15.047 1 96.75 11 PHE B O 1
ATOM 1499 N N . SER B 1 12 ? -10.664 -16.047 -16.656 1 95.94 12 SER B N 1
ATOM 1500 C CA . SER B 1 12 ? -12.102 -15.977 -16.891 1 95.94 12 SER B CA 1
ATOM 1501 C C . SER B 1 12 ? -12.891 -16.391 -15.656 1 95.94 12 SER B C 1
ATOM 1503 O O . SER B 1 12 ? -14.031 -15.953 -15.469 1 95.94 12 SER B O 1
ATOM 1505 N N . PHE B 1 13 ? -12.312 -17.219 -14.797 1 97.62 13 PHE B N 1
ATOM 1506 C CA . PHE B 1 13 ? -13.023 -17.75 -13.641 1 97.62 13 PHE B CA 1
ATOM 1507 C C . PHE B 1 13 ? -12.664 -16.969 -12.383 1 97.62 13 PHE B C 1
ATOM 1509 O O . PHE B 1 13 ? -13.062 -17.359 -11.281 1 97.62 13 PHE B O 1
ATOM 1516 N N . ALA B 1 14 ? -11.867 -15.922 -12.461 1 98.62 14 ALA B N 1
ATOM 1517 C CA . ALA B 1 14 ? -11.422 -15.125 -11.32 1 98.62 14 ALA B CA 1
ATOM 1518 C C . ALA B 1 14 ? -11.875 -13.672 -11.461 1 98.62 14 ALA B C 1
ATOM 1520 O O . ALA B 1 14 ? -12.047 -13.172 -12.578 1 98.62 14 ALA B O 1
ATOM 1521 N N . LYS B 1 15 ? -12.086 -13 -10.391 1 98.69 15 LYS B N 1
ATOM 1522 C CA . LYS B 1 15 ? -12.422 -11.578 -10.391 1 98.69 15 LYS B CA 1
ATOM 1523 C C . LYS B 1 15 ? -11.172 -10.719 -10.219 1 98.69 15 LYS B C 1
ATOM 1525 O O . LYS B 1 15 ? -10.383 -10.953 -9.297 1 98.69 15 LYS B O 1
ATOM 1530 N N . ALA B 1 16 ? -11.023 -9.742 -11.062 1 98.69 16 ALA B N 1
ATOM 1531 C CA . ALA B 1 16 ? -9.875 -8.844 -11.016 1 98.69 16 ALA B CA 1
ATOM 1532 C C . ALA B 1 16 ? -10.023 -7.824 -9.891 1 98.69 16 ALA B C 1
ATOM 1534 O O . ALA B 1 16 ? -11.07 -7.184 -9.758 1 98.69 16 ALA B O 1
ATOM 1535 N N . ILE B 1 17 ? -8.93 -7.66 -9.125 1 98.75 17 ILE B N 1
ATOM 1536 C CA . ILE B 1 17 ? -9.055 -6.766 -7.984 1 98.75 17 ILE B CA 1
ATOM 1537 C C . ILE B 1 17 ? -8.086 -5.59 -8.148 1 98.75 17 ILE B C 1
ATOM 1539 O O . ILE B 1 17 ? -8.023 -4.711 -7.285 1 98.75 17 ILE B O 1
ATOM 1543 N N . GLY B 1 18 ? -7.34 -5.566 -9.203 1 98.31 18 GLY B N 1
ATOM 1544 C CA . GLY B 1 18 ? -6.438 -4.453 -9.445 1 98.31 18 GLY B CA 1
ATOM 1545 C C . GLY B 1 18 ? -4.992 -4.77 -9.109 1 98.31 18 GLY B C 1
ATOM 1546 O O . GLY B 1 18 ? -4.711 -5.738 -8.398 1 98.31 18 GLY B O 1
ATOM 1547 N N . ILE B 1 19 ? -4.109 -3.906 -9.617 1 98.38 19 ILE B N 1
ATOM 1548 C CA . ILE B 1 19 ? -2.672 -4.117 -9.5 1 98.38 19 ILE B CA 1
ATOM 1549 C C . ILE B 1 19 ? -2.109 -3.252 -8.375 1 98.38 19 ILE B C 1
ATOM 1551 O O . ILE B 1 19 ? -2.369 -2.047 -8.328 1 98.38 19 ILE B O 1
ATOM 1555 N N . GLY B 1 20 ? -1.392 -3.932 -7.508 1 98.38 20 GLY B N 1
ATOM 1556 C CA . GLY B 1 20 ? -0.74 -3.207 -6.426 1 98.38 20 GLY B CA 1
ATOM 1557 C C . GLY B 1 20 ? -1.518 -3.25 -5.125 1 98.38 20 GLY B C 1
ATOM 1558 O O . GLY B 1 20 ? -2.664 -3.703 -5.094 1 98.38 20 GLY B O 1
ATOM 1559 N N . LEU B 1 21 ? -0.902 -2.719 -4.098 1 98.69 21 LEU B N 1
ATOM 1560 C CA . LEU B 1 21 ? -1.413 -2.846 -2.736 1 98.69 21 LEU B CA 1
ATOM 1561 C C . LEU B 1 21 ? -2.697 -2.041 -2.561 1 98.69 21 LEU B C 1
ATOM 1563 O O . LEU B 1 21 ? -3.691 -2.557 -2.047 1 98.69 21 LEU B O 1
ATOM 1567 N N . VAL B 1 22 ? -2.715 -0.819 -3.076 1 98.75 22 VAL B N 1
ATOM 1568 C CA . VAL B 1 22 ? -3.816 0.096 -2.793 1 98.75 22 VAL B CA 1
ATOM 1569 C C . VAL B 1 22 ? -5.031 -0.281 -3.637 1 98.75 22 VAL B C 1
ATOM 1571 O O . VAL B 1 22 ? -6.137 -0.431 -3.111 1 98.75 22 VAL B O 1
ATOM 1574 N N . GLU B 1 23 ? -4.836 -0.534 -4.914 1 98.56 23 GLU B N 1
ATOM 1575 C CA . GLU B 1 23 ? -5.941 -0.889 -5.797 1 98.56 23 GLU B CA 1
ATOM 1576 C C . GLU B 1 23 ? -6.574 -2.215 -5.387 1 98.56 23 GLU B C 1
ATOM 1578 O O . GLU B 1 23 ? -7.801 -2.342 -5.359 1 98.56 23 GLU B O 1
ATOM 1583 N N . SER B 1 24 ? -5.727 -3.166 -5.094 1 98.88 24 SER B N 1
ATOM 1584 C CA . SER B 1 24 ? -6.258 -4.473 -4.719 1 98.88 24 SER B CA 1
ATOM 1585 C C . SER B 1 24 ? -7 -4.406 -3.389 1 98.88 24 SER B C 1
ATOM 1587 O O . SER B 1 24 ? -8.023 -5.066 -3.211 1 98.88 24 SER B O 1
ATOM 1589 N N . ALA B 1 25 ? -6.492 -3.615 -2.422 1 98.81 25 ALA B N 1
ATOM 1590 C CA . ALA B 1 25 ? -7.191 -3.453 -1.15 1 98.81 25 ALA B CA 1
ATOM 1591 C C . ALA B 1 25 ? -8.578 -2.842 -1.358 1 98.81 25 ALA B C 1
ATOM 1593 O O . ALA B 1 25 ? -9.562 -3.311 -0.782 1 98.81 25 ALA B O 1
ATOM 1594 N N . PHE B 1 26 ? -8.672 -1.861 -2.232 1 98.88 26 PHE B N 1
ATOM 1595 C CA . PHE B 1 26 ? -9.93 -1.164 -2.467 1 98.88 26 PHE B CA 1
ATOM 1596 C C . PHE B 1 26 ? -10.938 -2.074 -3.168 1 98.88 26 PHE B C 1
ATOM 1598 O O . PHE B 1 26 ? -12.047 -2.285 -2.672 1 98.88 26 PHE B O 1
ATOM 1605 N N . HIS B 1 27 ? -10.508 -2.639 -4.266 1 98.81 27 HIS B N 1
ATOM 1606 C CA . HIS B 1 27 ? -11.453 -3.391 -5.086 1 98.81 27 HIS B CA 1
ATOM 1607 C C . HIS B 1 27 ? -11.852 -4.695 -4.406 1 98.81 27 HIS B C 1
ATOM 1609 O O . HIS B 1 27 ? -13 -5.133 -4.523 1 98.81 27 HIS B O 1
ATOM 1615 N N . LEU B 1 28 ? -10.891 -5.332 -3.73 1 98.88 28 LEU B N 1
ATOM 1616 C CA . LEU B 1 28 ? -11.242 -6.543 -3.002 1 98.88 28 LEU B CA 1
ATOM 1617 C C . LEU B 1 28 ? -12.234 -6.234 -1.887 1 98.88 28 LEU B C 1
ATOM 1619 O O . LEU B 1 28 ? -13.18 -6.996 -1.661 1 98.88 28 LEU B O 1
ATOM 1623 N N . SER B 1 29 ? -12.008 -5.086 -1.131 1 98.81 29 SER B N 1
ATOM 1624 C CA . SER B 1 29 ? -12.961 -4.676 -0.104 1 98.81 29 SER B CA 1
ATOM 1625 C C . SER B 1 29 ? -14.359 -4.504 -0.686 1 98.81 29 SER B C 1
ATOM 1627 O O . SER B 1 29 ? -15.336 -5.004 -0.128 1 98.81 29 SER B O 1
ATOM 1629 N N . GLN B 1 30 ? -14.391 -3.82 -1.815 1 98.44 30 GLN B N 1
ATOM 1630 C CA . GLN B 1 30 ? -15.672 -3.602 -2.488 1 98.44 30 GLN B CA 1
ATOM 1631 C C . GLN B 1 30 ? -16.359 -4.926 -2.811 1 98.44 30 GLN B C 1
ATOM 1633 O O . GLN B 1 30 ? -17.547 -5.102 -2.525 1 98.44 30 GLN B O 1
ATOM 1638 N N . LEU B 1 31 ? -15.602 -5.859 -3.398 1 98.62 31 LEU B N 1
ATOM 1639 C CA . LEU B 1 31 ? -16.125 -7.168 -3.779 1 98.62 31 LEU B CA 1
ATOM 1640 C C . LEU B 1 31 ? -16.609 -7.938 -2.557 1 98.62 31 LEU B C 1
ATOM 1642 O O . LEU B 1 31 ? -17.688 -8.547 -2.588 1 98.62 31 LEU B O 1
ATOM 1646 N N . CYS B 1 32 ? -15.836 -7.879 -1.478 1 98.56 32 CYS B N 1
ATOM 1647 C CA . CYS B 1 32 ? -16.172 -8.641 -0.278 1 98.56 32 CYS B CA 1
ATOM 1648 C C . CYS B 1 32 ? -17.422 -8.094 0.387 1 98.56 32 CYS B C 1
ATOM 1650 O O . CYS B 1 32 ? -18.234 -8.859 0.919 1 98.56 32 CYS B O 1
ATOM 1652 N N . PHE B 1 33 ? -17.578 -6.766 0.394 1 97.12 33 PHE B N 1
ATOM 1653 C CA . PHE B 1 33 ? -18.766 -6.16 0.992 1 97.12 33 PHE B CA 1
ATOM 1654 C C . PHE B 1 33 ? -20.016 -6.484 0.176 1 97.12 33 PHE B C 1
ATOM 1656 O O . PHE B 1 33 ? -21.094 -6.637 0.732 1 97.12 33 PHE B O 1
ATOM 1663 N N . LYS B 1 34 ? -19.812 -6.668 -1.085 1 97.19 34 LYS B N 1
ATOM 1664 C CA . LYS B 1 34 ? -20.938 -6.938 -1.983 1 97.19 34 LYS B CA 1
ATOM 1665 C C . LYS B 1 34 ? -21.297 -8.422 -1.973 1 97.19 34 LYS B C 1
ATOM 1667 O O . LYS B 1 34 ? -22.469 -8.773 -1.872 1 97.19 34 LYS B O 1
ATOM 1672 N N . GLU B 1 35 ? -20.297 -9.328 -2.041 1 97.94 35 GLU B N 1
ATOM 1673 C CA . GLU B 1 35 ? -20.547 -10.734 -2.309 1 97.94 35 GLU B CA 1
ATOM 1674 C C . GLU B 1 35 ? -20.406 -11.57 -1.04 1 97.94 35 GLU B C 1
ATOM 1676 O O . GLU B 1 35 ? -20.891 -12.711 -0.985 1 97.94 35 GLU B O 1
ATOM 1681 N N . LYS B 1 36 ? -19.75 -11.18 -0.065 1 97.38 36 LYS B N 1
ATOM 1682 C CA . LYS B 1 36 ? -19.562 -11.812 1.238 1 97.38 36 LYS B CA 1
ATOM 1683 C C . LYS B 1 36 ? -19.047 -13.242 1.089 1 97.38 36 LYS B C 1
ATOM 1685 O O . LYS B 1 36 ? -19.688 -14.188 1.562 1 97.38 36 LYS B O 1
ATOM 1690 N N . PRO B 1 37 ? -17.953 -13.422 0.459 1 98.31 37 PRO B N 1
ATOM 1691 C CA . PRO B 1 37 ? -17.391 -14.766 0.288 1 98.31 37 PRO B CA 1
ATOM 1692 C C . PRO B 1 37 ? -16.969 -15.406 1.608 1 98.31 37 PRO B C 1
ATOM 1694 O O . PRO B 1 37 ? -16.625 -14.695 2.555 1 98.31 37 PRO B O 1
ATOM 1697 N N . SER B 1 38 ? -16.953 -16.75 1.665 1 97.12 38 SER B N 1
ATOM 1698 C CA . SER B 1 38 ? -16.516 -17.484 2.852 1 97.12 38 SER B CA 1
ATOM 1699 C C . SER B 1 38 ? -15.008 -17.75 2.803 1 97.12 38 SER B C 1
ATOM 1701 O O . SER B 1 38 ? -14.383 -18 3.834 1 97.12 38 SER B O 1
ATOM 1703 N N . LYS B 1 39 ? -14.469 -17.734 1.59 1 98.06 39 LYS B N 1
ATOM 1704 C CA . LYS B 1 39 ? -13.047 -18 1.382 1 98.06 39 LYS B CA 1
ATOM 1705 C C . LYS B 1 39 ? -12.523 -17.25 0.162 1 98.06 39 LYS B C 1
ATOM 1707 O O . LYS B 1 39 ? -13.234 -17.094 -0.834 1 98.06 39 LYS B O 1
ATOM 1712 N N . LEU B 1 40 ? -11.305 -16.781 0.267 1 98.81 40 LEU B N 1
ATOM 1713 C CA . LEU B 1 40 ? -10.633 -16.109 -0.843 1 98.81 40 LEU B CA 1
ATOM 1714 C C . LEU B 1 40 ? -9.445 -16.922 -1.335 1 98.81 40 LEU B C 1
ATOM 1716 O O . LEU B 1 40 ? -8.617 -17.359 -0.535 1 98.81 40 LEU B O 1
ATOM 1720 N N . ILE B 1 41 ? -9.414 -17.141 -2.607 1 98.81 41 ILE B N 1
ATOM 1721 C CA . ILE B 1 41 ? -8.25 -17.734 -3.264 1 98.81 41 ILE B CA 1
ATOM 1722 C C . ILE B 1 41 ? -7.641 -16.719 -4.238 1 98.81 41 ILE B C 1
ATOM 1724 O O . ILE B 1 41 ? -8.227 -16.438 -5.285 1 98.81 41 ILE B O 1
ATOM 1728 N N . PHE B 1 42 ? -6.48 -16.219 -3.887 1 98.94 42 PHE B N 1
ATOM 1729 C CA . PHE B 1 42 ? -5.777 -15.305 -4.773 1 98.94 42 PHE B CA 1
ATOM 1730 C C . PHE B 1 42 ? -4.785 -16.062 -5.656 1 98.94 42 PHE B C 1
ATOM 1732 O O . PHE B 1 42 ? -3.91 -16.766 -5.152 1 98.94 42 PHE B O 1
ATOM 1739 N N . ILE B 1 43 ? -4.973 -15.883 -6.941 1 98.94 43 ILE B N 1
ATOM 1740 C CA . ILE B 1 43 ? -4.066 -16.547 -7.867 1 98.94 43 ILE B CA 1
ATOM 1741 C C . ILE B 1 43 ? -3.307 -15.516 -8.688 1 98.94 43 ILE B C 1
ATOM 1743 O O . ILE B 1 43 ? -3.84 -14.445 -8.992 1 98.94 43 ILE B O 1
ATOM 1747 N N . GLY B 1 44 ? -2.107 -15.812 -9.008 1 98.44 44 GLY B N 1
ATOM 1748 C CA . GLY B 1 44 ? -1.254 -14.945 -9.805 1 98.44 44 GLY B CA 1
ATOM 1749 C C . GLY B 1 44 ? 0.175 -15.445 -9.906 1 98.44 44 GLY B C 1
ATOM 1750 O O . GLY B 1 44 ? 0.429 -16.641 -9.789 1 98.44 44 GLY B O 1
ATOM 1751 N N . THR B 1 45 ? 1.081 -14.516 -10.227 1 98.56 45 THR B N 1
ATOM 1752 C CA . THR B 1 45 ? 2.482 -14.883 -10.398 1 98.56 45 THR B CA 1
ATOM 1753 C C . THR B 1 45 ? 3.336 -14.281 -9.281 1 98.56 45 THR B C 1
ATOM 1755 O O . THR B 1 45 ? 2.863 -13.438 -8.516 1 98.56 45 THR B O 1
ATOM 1758 N N . CYS B 1 46 ? 4.523 -14.812 -9.164 1 98.75 46 CYS B N 1
ATOM 1759 C CA . CYS B 1 46 ? 5.465 -14.281 -8.18 1 98.75 46 CYS B CA 1
ATOM 1760 C C . CYS B 1 46 ? 6.895 -14.359 -8.695 1 98.75 46 CYS B C 1
ATOM 1762 O O . CYS B 1 46 ? 7.18 -15.109 -9.633 1 98.75 46 CYS B O 1
ATOM 1764 N N . GLY B 1 47 ? 7.703 -13.492 -8.18 1 98.69 47 GLY B N 1
ATOM 1765 C CA . GLY B 1 47 ? 9.141 -13.578 -8.375 1 98.69 47 GLY B CA 1
ATOM 1766 C C . GLY B 1 47 ? 9.859 -14.234 -7.211 1 98.69 47 GLY B C 1
ATOM 1767 O O . GLY B 1 47 ? 9.539 -13.984 -6.051 1 98.69 47 GLY B O 1
ATOM 1768 N N . LEU B 1 48 ? 10.812 -15.086 -7.543 1 98.88 48 LEU B N 1
ATOM 1769 C CA . LEU B 1 48 ? 11.578 -15.789 -6.52 1 98.88 48 LEU B CA 1
ATOM 1770 C C . LEU B 1 48 ? 12.82 -14.992 -6.125 1 98.88 48 LEU B C 1
ATOM 1772 O O . LEU B 1 48 ? 13.5 -14.422 -6.984 1 98.88 48 LEU B O 1
ATOM 1776 N N . TYR B 1 49 ? 13.117 -14.953 -4.809 1 98.44 49 TYR B N 1
ATOM 1777 C CA . TYR B 1 49 ? 14.258 -14.156 -4.375 1 98.44 49 TYR B CA 1
ATOM 1778 C C . TYR B 1 49 ? 15.562 -14.93 -4.539 1 98.44 49 TYR B C 1
ATOM 1780 O O . TYR B 1 49 ? 16.562 -14.383 -4.996 1 98.44 49 TYR B O 1
ATOM 1788 N N . ASP B 1 50 ? 15.578 -16.188 -4.16 1 98.06 50 ASP B N 1
ATOM 1789 C CA . ASP B 1 50 ? 16.859 -16.906 -4.117 1 98.06 50 ASP B CA 1
ATOM 1790 C C . ASP B 1 50 ? 16.688 -18.359 -4.535 1 98.06 50 ASP B C 1
ATOM 1792 O O . ASP B 1 50 ? 17.453 -18.875 -5.352 1 98.06 50 ASP B O 1
ATOM 1796 N N . LYS B 1 51 ? 15.688 -19.031 -4.012 1 97.62 51 LYS B N 1
ATOM 1797 C CA . LYS B 1 51 ? 15.477 -20.453 -4.246 1 97.62 51 LYS B CA 1
ATOM 1798 C C . LYS B 1 51 ? 14.117 -20.719 -4.883 1 97.62 51 LYS B C 1
ATOM 1800 O O . LYS B 1 51 ? 13.281 -19.812 -4.977 1 97.62 51 LYS B O 1
ATOM 1805 N N . GLY B 1 52 ? 13.938 -21.969 -5.289 1 98.12 52 GLY B N 1
ATOM 1806 C CA . GLY B 1 52 ? 12.695 -22.375 -5.926 1 98.12 52 GLY B CA 1
ATOM 1807 C C . GLY B 1 52 ? 12.852 -22.672 -7.406 1 98.12 52 GLY B C 1
ATOM 1808 O O . GLY B 1 52 ? 13.969 -22.688 -7.93 1 98.12 52 GLY B O 1
ATOM 1809 N N . GLU B 1 53 ? 11.711 -22.984 -8.008 1 98.56 53 GLU B N 1
ATOM 1810 C CA . GLU B 1 53 ? 11.719 -23.375 -9.414 1 98.56 53 GLU B CA 1
ATOM 1811 C C . GLU B 1 53 ? 10.695 -22.594 -10.219 1 98.56 53 GLU B C 1
ATOM 1813 O O . GLU B 1 53 ? 9.555 -22.406 -9.781 1 98.56 53 GLU B O 1
ATOM 1818 N N . ILE B 1 54 ? 11.195 -22.109 -11.383 1 98.75 54 ILE B N 1
ATOM 1819 C CA . ILE B 1 54 ? 10.32 -21.391 -12.305 1 98.75 54 ILE B CA 1
ATOM 1820 C C . ILE B 1 54 ? 9.203 -22.312 -12.773 1 98.75 54 ILE B C 1
ATOM 1822 O O . ILE B 1 54 ? 9.43 -23.5 -13.008 1 98.75 54 ILE B O 1
ATOM 1826 N N . LEU B 1 55 ? 8.008 -21.75 -12.805 1 98.88 55 LEU B N 1
ATOM 1827 C CA . LEU B 1 55 ? 6.785 -22.359 -13.312 1 98.88 55 LEU B CA 1
ATOM 1828 C C . LEU B 1 55 ? 6.242 -23.375 -12.32 1 98.88 55 LEU B C 1
ATOM 1830 O O . LEU B 1 55 ? 5.293 -24.109 -12.633 1 98.88 55 LEU B O 1
ATOM 1834 N N . GLU B 1 56 ? 6.828 -23.469 -11.125 1 98.62 56 GLU B N 1
ATOM 1835 C CA . GLU B 1 56 ? 6.242 -24.203 -10.008 1 98.62 56 GLU B CA 1
ATOM 1836 C C . GLU B 1 56 ? 5.203 -23.375 -9.273 1 98.62 56 GLU B C 1
ATOM 1838 O O . GLU B 1 56 ? 5.289 -22.141 -9.25 1 98.62 56 GLU B O 1
ATOM 1843 N N . ILE B 1 57 ? 4.262 -24.094 -8.672 1 98.62 57 ILE B N 1
ATOM 1844 C CA . ILE B 1 57 ? 3.186 -23.453 -7.93 1 98.62 57 ILE B CA 1
ATOM 1845 C C . ILE B 1 57 ? 3.51 -23.453 -6.438 1 98.62 57 ILE B C 1
ATOM 1847 O O . ILE B 1 57 ? 3.928 -24.484 -5.895 1 98.62 57 ILE B O 1
ATOM 1851 N N . TYR B 1 58 ? 3.371 -22.328 -5.816 1 98.06 58 TYR B N 1
ATOM 1852 C CA . TYR B 1 58 ? 3.592 -22.172 -4.383 1 98.06 58 TYR B CA 1
ATOM 1853 C C . TYR B 1 58 ? 2.354 -21.594 -3.703 1 98.06 58 TYR B C 1
ATOM 1855 O O . TYR B 1 58 ? 1.685 -20.719 -4.25 1 98.06 58 TYR B O 1
ATOM 1863 N N . ARG B 1 59 ? 2.057 -22.094 -2.512 1 97.31 59 ARG B N 1
ATOM 1864 C CA . ARG B 1 59 ? 0.89 -21.672 -1.745 1 97.31 59 ARG B CA 1
ATOM 1865 C C . ARG B 1 59 ? 1.302 -21.078 -0.399 1 97.31 59 ARG B C 1
ATOM 1867 O O . ARG B 1 59 ? 2.242 -21.562 0.233 1 97.31 59 ARG B O 1
ATOM 1874 N N . SER B 1 60 ? 0.605 -20.016 0.002 1 97.38 60 SER B N 1
ATOM 1875 C CA . SER B 1 60 ? 0.91 -19.438 1.311 1 97.38 60 SER B CA 1
ATOM 1876 C C . SER B 1 60 ? -0.214 -18.531 1.79 1 97.38 60 SER B C 1
ATOM 1878 O O . SER B 1 60 ? -0.917 -17.922 0.979 1 97.38 60 SER B O 1
ATOM 1880 N N . SER B 1 61 ? -0.422 -18.484 3.066 1 97.94 61 SER B N 1
ATOM 1881 C CA . SER B 1 61 ? -1.281 -17.5 3.719 1 97.94 61 SER B CA 1
ATOM 1882 C C . SER B 1 61 ? -0.486 -16.609 4.668 1 97.94 61 SER B C 1
ATOM 1884 O O . SER B 1 61 ? -1 -16.172 5.703 1 97.94 61 SER B O 1
ATOM 1886 N N . HIS B 1 62 ? 0.785 -16.438 4.383 1 98.12 62 HIS B N 1
ATOM 1887 C CA . HIS B 1 62 ? 1.728 -15.641 5.156 1 98.12 62 HIS B CA 1
ATOM 1888 C C . HIS B 1 62 ? 2.428 -14.609 4.273 1 98.12 62 HIS B C 1
ATOM 1890 O O . HIS B 1 62 ? 3.211 -14.977 3.393 1 98.12 62 HIS B O 1
ATOM 1896 N N . ALA B 1 63 ? 2.115 -13.336 4.5 1 98.56 63 ALA B N 1
ATOM 1897 C CA . ALA B 1 63 ? 2.666 -12.289 3.645 1 98.56 63 ALA B CA 1
ATOM 1898 C C . ALA B 1 63 ? 3.225 -11.141 4.477 1 98.56 63 ALA B C 1
ATOM 1900 O O . ALA B 1 63 ? 2.838 -10.953 5.633 1 98.56 63 ALA B O 1
ATOM 1901 N N . PHE B 1 64 ? 4.109 -10.445 3.877 1 98.69 64 PHE B N 1
ATOM 1902 C CA . PHE B 1 64 ? 4.777 -9.289 4.465 1 98.69 64 PHE B CA 1
ATOM 1903 C C . PHE B 1 64 ? 4.738 -8.102 3.512 1 98.69 64 PHE B C 1
ATOM 1905 O O . PHE B 1 64 ? 4.602 -8.273 2.299 1 98.69 64 PHE B O 1
ATOM 1912 N N . ASN B 1 65 ? 4.746 -6.934 3.998 1 98.62 65 ASN B N 1
ATOM 1913 C CA . ASN B 1 65 ? 5.023 -5.711 3.252 1 98.62 65 ASN B CA 1
ATOM 1914 C C . ASN B 1 65 ? 6.277 -5.012 3.77 1 98.62 65 ASN B C 1
ATOM 1916 O O . ASN B 1 65 ? 6.188 -4.043 4.527 1 98.62 65 ASN B O 1
ATOM 1920 N N . VAL B 1 66 ? 7.422 -5.496 3.328 1 97.62 66 VAL B N 1
ATOM 1921 C CA . VAL B 1 66 ? 8.719 -4.938 3.709 1 97.62 66 VAL B CA 1
ATOM 1922 C C . VAL B 1 66 ? 9.383 -4.301 2.49 1 97.62 66 VAL B C 1
ATOM 1924 O O . VAL B 1 66 ? 9.633 -4.977 1.491 1 97.62 66 VAL B O 1
ATOM 1927 N N . GLU B 1 67 ? 9.688 -3.016 2.598 1 96.62 67 GLU B N 1
ATOM 1928 C CA . GLU B 1 67 ? 10.305 -2.285 1.496 1 96.62 67 GLU B CA 1
ATOM 1929 C C . GLU B 1 67 ? 11.828 -2.301 1.61 1 96.62 67 GLU B C 1
ATOM 1931 O O . GLU B 1 67 ? 12.367 -2.391 2.713 1 96.62 67 GLU B O 1
ATOM 1936 N N . PHE B 1 68 ? 12.445 -2.176 0.501 1 95.06 68 PHE B N 1
ATOM 1937 C CA . PHE B 1 68 ? 13.898 -2.18 0.441 1 95.06 68 PHE B CA 1
ATOM 1938 C C . PHE B 1 68 ? 14.484 -1.079 1.32 1 95.06 68 PHE B C 1
ATOM 1940 O O . PHE B 1 68 ? 15.57 -1.234 1.884 1 95.06 68 PHE B O 1
ATOM 1947 N N . SER B 1 69 ? 13.727 -0.005 1.461 1 95.19 69 SER B N 1
ATOM 1948 C CA . SER B 1 69 ? 14.211 1.124 2.25 1 95.19 69 SER B CA 1
ATOM 1949 C C . SER B 1 69 ? 14.453 0.72 3.701 1 95.19 69 SER B C 1
ATOM 1951 O O . SER B 1 69 ? 15.336 1.271 4.363 1 95.19 69 SER B O 1
ATOM 1953 N N . LYS B 1 70 ? 13.688 -0.184 4.168 1 92 70 LYS B N 1
ATOM 1954 C CA . LYS B 1 70 ? 13.836 -0.638 5.551 1 92 70 LYS B CA 1
ATOM 1955 C C . LYS B 1 70 ? 15.156 -1.375 5.746 1 92 70 LYS B C 1
ATOM 1957 O O . LYS B 1 70 ? 15.82 -1.209 6.773 1 92 70 LYS B O 1
ATOM 1962 N N . ILE B 1 71 ? 15.562 -2.115 4.758 1 90.31 71 ILE B N 1
ATOM 1963 C CA . ILE B 1 71 ? 16.703 -3 4.934 1 90.31 71 ILE B CA 1
ATOM 1964 C C . ILE B 1 71 ? 17.984 -2.289 4.484 1 90.31 71 ILE B C 1
ATOM 1966 O O . ILE B 1 71 ? 19.078 -2.654 4.902 1 90.31 71 ILE B O 1
ATOM 1970 N N . SER B 1 72 ? 17.906 -1.293 3.648 1 86.81 72 SER B N 1
ATOM 1971 C CA . SER B 1 72 ? 19.094 -0.647 3.09 1 86.81 72 SER B CA 1
ATOM 1972 C C . SER B 1 72 ? 19.328 0.719 3.725 1 86.81 72 SER B C 1
ATOM 1974 O O . SER B 1 72 ? 20.453 1.205 3.762 1 86.81 72 SER B O 1
ATOM 1976 N N . HIS B 1 73 ? 18.281 1.436 4.082 1 80.62 73 HIS B N 1
ATOM 1977 C CA . HIS B 1 73 ? 18.438 2.826 4.492 1 80.62 73 HIS B CA 1
ATOM 1978 C C . HIS B 1 73 ? 17.734 3.096 5.816 1 80.62 73 HIS B C 1
ATOM 1980 O O . HIS B 1 73 ? 17.453 4.25 6.16 1 80.62 73 HIS B O 1
ATOM 1986 N N . ALA B 1 74 ? 17.438 2.127 6.426 1 80.38 74 ALA B N 1
ATOM 1987 C CA . ALA B 1 74 ? 16.938 2.117 7.801 1 80.38 74 ALA B CA 1
ATOM 1988 C C . ALA B 1 74 ? 15.672 2.953 7.934 1 80.38 74 ALA B C 1
ATOM 1990 O O . ALA B 1 74 ? 15.562 3.789 8.836 1 80.38 74 ALA B O 1
ATOM 1991 N N . PHE B 1 75 ? 14.773 2.945 7.027 1 93.19 75 PHE B N 1
ATOM 1992 C CA . PHE B 1 75 ? 13.438 3.473 7.254 1 93.19 75 PHE B CA 1
ATOM 1993 C C . PHE B 1 75 ? 12.703 2.65 8.312 1 93.19 75 PHE B C 1
ATOM 1995 O O . PHE B 1 75 ? 13.078 1.511 8.586 1 93.19 75 PHE B O 1
ATOM 2002 N N . TYR B 1 76 ? 11.773 3.285 8.922 1 93.56 76 TYR B N 1
ATOM 2003 C CA . TYR B 1 76 ? 10.992 2.533 9.898 1 93.56 76 TYR B CA 1
ATOM 2004 C C . TYR B 1 76 ? 9.5 2.65 9.617 1 93.56 76 TYR B C 1
ATOM 2006 O O . TYR B 1 76 ? 9.078 3.477 8.805 1 93.56 76 TYR B O 1
ATOM 2014 N N . THR B 1 77 ? 8.766 1.712 10.242 1 96.19 77 THR B N 1
ATOM 2015 C CA . THR B 1 77 ? 7.32 1.775 10.047 1 96.19 77 THR B CA 1
ATOM 2016 C C . THR B 1 77 ? 6.582 1.384 11.32 1 96.19 77 THR B C 1
ATOM 2018 O O . THR B 1 77 ? 6.945 0.408 11.977 1 96.19 77 THR B O 1
ATOM 2021 N N . PRO B 1 78 ? 5.586 2.197 11.656 1 94.5 78 PRO B N 1
ATOM 2022 C CA . PRO B 1 78 ? 4.664 1.775 12.711 1 94.5 78 PRO B CA 1
ATOM 2023 C C . PRO B 1 78 ? 3.508 0.927 12.18 1 94.5 78 PRO B C 1
ATOM 2025 O O . PRO B 1 78 ? 2.715 0.4 12.969 1 94.5 78 PRO B O 1
ATOM 2028 N N . ALA B 1 79 ? 3.383 0.795 10.836 1 95.62 79 ALA B N 1
ATOM 2029 C CA . ALA B 1 79 ? 2.289 0.042 10.227 1 95.62 79 ALA B CA 1
ATOM 2030 C C . ALA B 1 79 ? 2.516 -1.461 10.367 1 95.62 79 ALA B C 1
ATOM 2032 O O . ALA B 1 79 ? 3.66 -1.92 10.414 1 95.62 79 ALA B O 1
ATOM 2033 N N . LYS B 1 80 ? 1.382 -2.16 10.422 1 95 80 LYS B N 1
ATOM 2034 C CA . LYS B 1 80 ? 1.478 -3.615 10.336 1 95 80 LYS B CA 1
ATOM 2035 C C . LYS B 1 80 ? 2.061 -4.055 9 1 95 80 LYS B C 1
ATOM 2037 O O . LYS B 1 80 ? 1.659 -3.553 7.949 1 95 80 LYS B O 1
ATOM 2042 N N . TYR B 1 81 ? 3.049 -4.957 9.141 1 97.62 81 TYR B N 1
ATOM 2043 C CA . TYR B 1 81 ? 3.674 -5.324 7.879 1 97.62 81 TYR B CA 1
ATOM 2044 C C . TYR B 1 81 ? 3.721 -6.84 7.715 1 97.62 81 TYR B C 1
ATOM 2046 O O . TYR B 1 81 ? 4.34 -7.352 6.781 1 97.62 81 TYR B O 1
ATOM 2054 N N . GLU B 1 82 ? 3.127 -7.582 8.617 1 98.25 82 GLU B N 1
ATOM 2055 C CA . GLU B 1 82 ? 3.045 -9.039 8.57 1 98.25 82 GLU B CA 1
ATOM 2056 C C . GLU B 1 82 ? 1.609 -9.516 8.773 1 98.25 82 GLU B C 1
ATOM 2058 O O . GLU B 1 82 ? 0.889 -8.992 9.625 1 98.25 82 GLU B O 1
ATOM 2063 N N . ILE B 1 83 ? 1.204 -10.422 7.93 1 97.94 83 ILE B N 1
ATOM 2064 C CA . ILE B 1 83 ? -0.099 -11.062 8.086 1 97.94 83 ILE B CA 1
ATOM 2065 C C . ILE B 1 83 ? 0.044 -12.578 7.918 1 97.94 83 ILE B C 1
ATOM 2067 O O . ILE B 1 83 ? 0.594 -13.047 6.922 1 97.94 83 ILE B O 1
ATOM 2071 N N . CYS B 1 84 ? -0.408 -13.328 8.836 1 96.75 84 CYS B N 1
ATOM 2072 C CA . CYS B 1 84 ? -0.422 -14.789 8.781 1 96.75 84 CYS B CA 1
ATOM 2073 C C . CYS B 1 84 ? -1.805 -15.328 9.117 1 96.75 84 CYS B C 1
ATOM 2075 O O . CYS B 1 84 ? -2.318 -15.102 10.219 1 96.75 84 CYS B O 1
ATOM 2077 N N . LEU B 1 85 ? -2.416 -15.969 8.156 1 95.25 85 LEU B N 1
ATOM 2078 C CA . LEU B 1 85 ? -3.746 -16.531 8.375 1 95.25 85 LEU B CA 1
ATOM 2079 C C . LEU B 1 85 ? -3.67 -18.031 8.609 1 95.25 85 LEU B C 1
ATOM 2081 O O . LEU B 1 85 ? -4.688 -18.672 8.883 1 95.25 85 LEU B O 1
ATOM 2085 N N . GLU B 1 86 ? -2.506 -18.578 8.508 1 83.25 86 GLU B N 1
ATOM 2086 C CA . GLU B 1 86 ? -2.354 -20.016 8.703 1 83.25 86 GLU B CA 1
ATOM 2087 C C . GLU B 1 86 ? -2.76 -20.438 10.109 1 83.25 86 GLU B C 1
ATOM 2089 O O . GLU B 1 86 ? -2.488 -19.719 11.078 1 83.25 86 GLU B O 1
ATOM 2094 N N . LYS B 1 87 ? -3.641 -21.469 10.109 1 68.56 87 LYS B N 1
ATOM 2095 C CA . LYS B 1 87 ? -4.02 -22 11.414 1 68.56 87 LYS B CA 1
ATOM 2096 C C . LYS B 1 87 ? -2.871 -22.781 12.039 1 68.56 87 LYS B C 1
ATOM 2098 O O . LYS B 1 87 ? -2.01 -23.312 11.328 1 68.56 87 LYS B O 1
ATOM 2103 N N . GLU B 1 88 ? -2.42 -22.453 13.266 1 55.66 88 GLU B N 1
ATOM 2104 C CA . GLU B 1 88 ? -1.336 -22.984 14.086 1 55.66 88 GLU B CA 1
ATOM 2105 C C . GLU B 1 88 ? -0.987 -24.406 13.68 1 55.66 88 GLU B C 1
ATOM 2107 O O . GLU B 1 88 ? 0.177 -24.812 13.734 1 55.66 88 GLU B O 1
ATOM 2112 N N . ASN B 1 89 ? -1.847 -25.234 13.414 1 48.66 89 ASN B N 1
ATOM 2113 C CA . ASN B 1 89 ? -1.506 -26.656 13.516 1 48.66 89 ASN B CA 1
ATOM 2114 C C . ASN B 1 89 ? -0.966 -27.203 12.203 1 48.66 89 ASN B C 1
ATOM 2116 O O . ASN B 1 89 ? -0.939 -28.422 11.992 1 48.66 89 ASN B O 1
ATOM 2120 N N . VAL B 1 90 ? -0.75 -26.312 11.227 1 52.34 90 VAL B N 1
ATOM 2121 C CA . VAL B 1 90 ? -0.3 -26.984 10.016 1 52.34 90 VAL B CA 1
ATOM 2122 C C . VAL B 1 90 ? 1.226 -27.062 9.992 1 52.34 90 VAL B C 1
ATOM 2124 O O . VAL B 1 90 ? 1.9 -26.062 10.242 1 52.34 90 VAL B O 1
ATOM 2127 N N . SER B 1 91 ? 1.822 -28.266 10.156 1 49.59 91 SER B N 1
ATOM 2128 C CA . SER B 1 91 ? 3.209 -28.719 10.156 1 49.59 91 SER B CA 1
ATOM 2129 C C . SER B 1 91 ? 3.965 -28.172 8.945 1 49.59 91 SER B C 1
ATOM 2131 O O . SER B 1 91 ? 5.176 -28.375 8.82 1 49.59 91 SER B O 1
ATOM 2133 N N . ARG B 1 92 ? 3.418 -27.766 7.871 1 52.62 92 ARG B N 1
ATOM 2134 C CA . ARG B 1 92 ? 4.219 -27.5 6.68 1 52.62 92 ARG B CA 1
ATOM 2135 C C . ARG B 1 92 ? 4.758 -26.062 6.695 1 52.62 92 ARG B C 1
ATOM 2137 O O . ARG B 1 92 ? 4.102 -25.156 7.207 1 52.62 92 ARG B O 1
ATOM 2144 N N . GLU B 1 93 ? 6.121 -25.938 6.48 1 63.16 93 GLU B N 1
ATOM 2145 C CA . GLU B 1 93 ? 6.816 -24.656 6.398 1 63.16 93 GLU B CA 1
ATOM 2146 C C . GLU B 1 93 ? 6.121 -23.703 5.426 1 63.16 93 GLU B C 1
ATOM 2148 O O . GLU B 1 93 ? 6.062 -23.984 4.223 1 63.16 93 GLU B O 1
ATOM 2153 N N . THR B 1 94 ? 5.32 -22.859 5.844 1 85.94 94 THR B N 1
ATOM 2154 C CA . THR B 1 94 ? 4.609 -21.875 5.031 1 85.94 94 THR B CA 1
ATOM 2155 C C . THR B 1 94 ? 5.574 -20.828 4.477 1 85.94 94 THR B C 1
ATOM 2157 O O . THR B 1 94 ? 6.391 -20.281 5.219 1 85.94 94 THR B O 1
ATOM 2160 N N . ILE B 1 95 ? 5.645 -20.734 3.137 1 94.75 95 ILE B N 1
ATOM 2161 C CA . ILE B 1 95 ? 6.555 -19.766 2.537 1 94.75 95 ILE B CA 1
ATOM 2162 C C . ILE B 1 95 ? 6.102 -18.344 2.879 1 94.75 95 ILE B C 1
ATOM 2164 O O . ILE B 1 95 ? 4.91 -18.109 3.088 1 94.75 95 ILE B O 1
ATOM 2168 N N . LYS B 1 96 ? 7.047 -17.453 3.004 1 98.12 96 LYS B N 1
ATOM 2169 C CA . LYS B 1 96 ? 6.809 -16.047 3.275 1 98.12 96 LYS B CA 1
ATOM 2170 C C . LYS B 1 96 ? 6.832 -15.219 1.987 1 98.12 96 LYS B C 1
ATOM 2172 O O . LYS B 1 96 ? 7.852 -15.164 1.301 1 9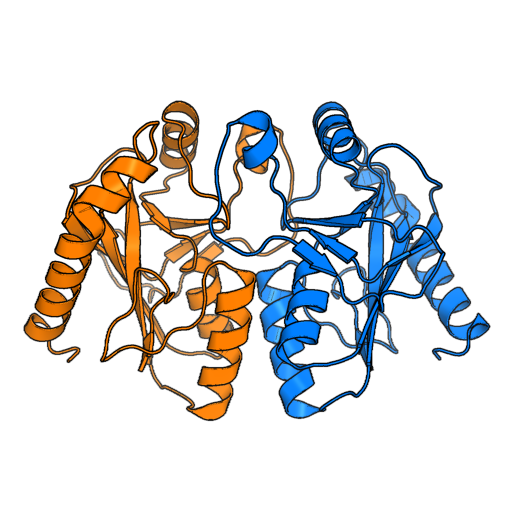8.12 96 LYS B O 1
ATOM 2177 N N . ILE B 1 97 ? 5.719 -14.656 1.701 1 98.69 97 ILE B N 1
ATOM 2178 C CA . ILE B 1 97 ? 5.605 -13.82 0.512 1 98.69 97 ILE B CA 1
ATOM 2179 C C . ILE B 1 97 ? 5.766 -12.352 0.898 1 98.69 97 ILE B C 1
ATOM 2181 O O . ILE B 1 97 ? 5.094 -11.867 1.812 1 98.69 97 ILE B O 1
ATOM 2185 N N . ASN B 1 98 ? 6.664 -11.664 0.236 1 98.81 98 ASN B N 1
ATOM 2186 C CA . ASN B 1 98 ? 6.773 -10.227 0.441 1 98.81 98 ASN B CA 1
ATOM 2187 C C . ASN B 1 98 ? 6.078 -9.445 -0.671 1 98.81 98 ASN B C 1
ATOM 2189 O O . ASN B 1 98 ? 6.23 -9.773 -1.85 1 98.81 98 ASN B O 1
ATOM 2193 N N . SER B 1 99 ? 5.332 -8.469 -0.255 1 98.75 99 SER B N 1
ATOM 2194 C CA . SER B 1 99 ? 4.566 -7.68 -1.212 1 98.75 99 SER B CA 1
ATOM 2195 C C . SER B 1 99 ? 5.023 -6.227 -1.224 1 98.75 99 SER B C 1
ATOM 2197 O O . SER B 1 99 ? 5.27 -5.637 -0.168 1 98.75 99 SER B O 1
ATOM 2199 N N . SER B 1 100 ? 5.168 -5.727 -2.387 1 96.62 100 SER B N 1
ATOM 2200 C CA . SER B 1 100 ? 5.492 -4.328 -2.645 1 96.62 100 SER B CA 1
ATOM 2201 C C . SER B 1 100 ? 4.848 -3.842 -3.938 1 96.62 100 SER B C 1
ATOM 2203 O O . SER B 1 100 ? 4.512 -4.645 -4.812 1 96.62 100 SER B O 1
ATOM 2205 N N . ASN B 1 101 ? 4.629 -2.508 -4.027 1 97.06 101 ASN B N 1
ATOM 2206 C CA . ASN B 1 101 ? 4.16 -1.941 -5.285 1 97.06 101 ASN B CA 1
ATOM 2207 C C . ASN B 1 101 ? 5.27 -1.895 -6.332 1 97.06 101 ASN B C 1
ATOM 2209 O O . ASN B 1 101 ? 5.035 -1.507 -7.477 1 97.06 101 ASN B O 1
ATOM 2213 N N . TYR B 1 102 ? 6.43 -2.26 -5.98 1 96.75 102 TYR B N 1
ATOM 2214 C CA . TYR B 1 102 ? 7.566 -2.229 -6.895 1 96.75 102 TYR B CA 1
ATOM 2215 C C . TYR B 1 102 ? 8.172 -3.615 -7.055 1 96.75 102 TYR B C 1
ATOM 2217 O O . TYR B 1 102 ? 8.312 -4.355 -6.074 1 96.75 102 TYR B O 1
ATOM 2225 N N . ILE B 1 103 ? 8.547 -3.947 -8.211 1 97.31 103 ILE B N 1
ATOM 2226 C CA . ILE B 1 103 ? 9.141 -5.23 -8.578 1 97.31 103 ILE B CA 1
ATOM 2227 C C . ILE B 1 103 ? 10.664 -5.125 -8.547 1 97.31 103 ILE B C 1
ATOM 2229 O O . ILE B 1 103 ? 11.242 -4.199 -9.125 1 97.31 103 ILE B O 1
ATOM 2233 N N . CYS B 1 104 ? 11.289 -6.082 -7.945 1 97.31 104 CYS B N 1
ATOM 2234 C CA . CYS B 1 104 ? 12.734 -6.086 -7.75 1 97.31 104 CYS B CA 1
ATOM 2235 C C . CYS B 1 104 ? 13.453 -6.566 -9.008 1 97.31 104 CYS B C 1
ATOM 2237 O O . CYS B 1 104 ? 13.227 -7.688 -9.461 1 97.31 104 CYS B O 1
ATOM 2239 N N . GLN B 1 105 ? 14.25 -5.723 -9.547 1 96.75 105 GLN B N 1
ATOM 2240 C CA . GLN B 1 105 ? 15.125 -6.082 -10.656 1 96.75 105 GLN B CA 1
ATOM 2241 C C . GLN B 1 105 ? 16.594 -6.004 -10.258 1 96.75 105 GLN B C 1
ATOM 2243 O O . GLN B 1 105 ? 17.422 -5.48 -11.008 1 96.75 105 GLN B O 1
ATOM 2248 N N . ASN B 1 106 ? 16.891 -6.48 -9.094 1 95.81 106 ASN B N 1
ATOM 2249 C CA . ASN B 1 106 ? 18.219 -6.383 -8.5 1 95.81 106 ASN B CA 1
ATOM 2250 C C . ASN B 1 106 ? 18.562 -7.617 -7.672 1 95.81 106 ASN B C 1
ATOM 2252 O O . ASN B 1 106 ? 17.984 -7.82 -6.598 1 95.81 106 ASN B O 1
ATOM 2256 N N . SER B 1 107 ? 19.594 -8.383 -8.125 1 96.44 107 SER B N 1
ATOM 2257 C CA . SER B 1 107 ? 19.922 -9.648 -7.484 1 96.44 107 SER B CA 1
ATOM 2258 C C . SER B 1 107 ? 20.453 -9.438 -6.066 1 96.44 107 SER B C 1
ATOM 2260 O O . SER B 1 107 ? 20.219 -10.266 -5.184 1 96.44 107 SER B O 1
ATOM 2262 N N . LYS B 1 108 ? 21.203 -8.312 -5.895 1 95.31 108 LYS B N 1
ATOM 2263 C CA . LYS B 1 108 ? 21.734 -8.023 -4.562 1 95.31 108 LYS B CA 1
ATOM 2264 C C . LYS B 1 108 ? 20.594 -7.734 -3.58 1 95.31 108 LYS B C 1
ATOM 2266 O O . LYS B 1 108 ? 20.594 -8.25 -2.461 1 95.31 108 LYS B O 1
ATOM 2271 N N . ALA B 1 109 ? 19.641 -6.887 -4.012 1 95.75 109 ALA B N 1
ATOM 2272 C CA . ALA B 1 109 ? 18.469 -6.609 -3.182 1 95.75 109 ALA B CA 1
ATOM 2273 C C . ALA B 1 109 ? 17.688 -7.887 -2.891 1 95.75 109 ALA B C 1
ATOM 2275 O O . ALA B 1 109 ? 17.234 -8.102 -1.762 1 95.75 109 ALA B O 1
ATOM 2276 N N . ALA B 1 110 ? 17.594 -8.742 -3.914 1 97.25 110 ALA B N 1
ATOM 2277 C CA . ALA B 1 110 ? 16.875 -10.008 -3.77 1 97.25 110 ALA B CA 1
ATOM 2278 C C . ALA B 1 110 ? 17.516 -10.875 -2.686 1 97.25 110 ALA B C 1
ATOM 2280 O O . ALA B 1 110 ? 16.812 -11.484 -1.88 1 97.25 110 ALA B O 1
ATOM 2281 N N . LYS B 1 111 ? 18.75 -10.922 -2.691 1 97.06 111 LYS B N 1
ATOM 2282 C CA . LYS B 1 111 ? 19.469 -11.711 -1.688 1 97.06 111 LYS B CA 1
ATOM 2283 C C . LYS B 1 111 ? 19.219 -11.164 -0.285 1 97.06 111 LYS B C 1
ATOM 2285 O O . LYS B 1 111 ? 19.078 -11.93 0.669 1 97.06 111 LYS B O 1
ATOM 2290 N N . GLU B 1 112 ? 19.203 -9.828 -0.16 1 96.25 112 GLU B N 1
ATOM 2291 C CA . GLU B 1 112 ? 18.922 -9.219 1.133 1 96.25 112 GLU B CA 1
ATOM 2292 C C . GLU B 1 112 ? 17.531 -9.594 1.631 1 96.25 112 GLU B C 1
ATOM 2294 O O . GLU B 1 112 ? 17.344 -9.898 2.812 1 96.25 112 GLU B O 1
ATOM 2299 N N . PHE B 1 113 ? 16.562 -9.602 0.728 1 97.31 113 PHE B N 1
ATOM 2300 C CA . PHE B 1 113 ? 15.211 -10.031 1.093 1 97.31 113 PHE B CA 1
ATOM 2301 C C . PHE B 1 113 ? 15.195 -11.5 1.494 1 97.31 113 PHE B C 1
ATOM 2303 O O . PHE B 1 113 ? 14.523 -11.875 2.459 1 97.31 113 PHE B O 1
ATOM 2310 N N . SER B 1 114 ? 15.914 -12.305 0.737 1 98.06 114 SER B N 1
ATOM 2311 C CA . SER B 1 114 ? 15.977 -13.727 1.039 1 98.06 114 SER B CA 1
ATOM 2312 C C . SER B 1 114 ? 16.562 -13.977 2.424 1 98.06 114 SER B C 1
ATOM 2314 O O . SER B 1 114 ? 16.109 -14.867 3.145 1 98.06 114 SER B O 1
ATOM 2316 N N . LYS B 1 115 ? 17.531 -13.211 2.816 1 97.38 115 LYS B N 1
ATOM 2317 C CA . LYS B 1 115 ? 18.172 -13.344 4.125 1 97.38 115 LYS B CA 1
ATOM 2318 C C . LYS B 1 115 ? 17.172 -13.07 5.25 1 97.38 115 LYS B C 1
ATOM 2320 O O . LYS B 1 115 ? 17.344 -13.562 6.367 1 97.38 115 LYS B O 1
ATOM 2325 N N . LEU B 1 116 ? 16.156 -12.297 4.973 1 96.81 116 LEU B N 1
ATOM 2326 C CA . LEU B 1 116 ? 15.109 -12.023 5.957 1 96.81 116 LEU B CA 1
ATOM 2327 C C . LEU B 1 116 ? 14.102 -13.164 6.016 1 96.81 116 LEU B C 1
ATOM 2329 O O . LEU B 1 116 ? 13.148 -13.109 6.797 1 96.81 116 LEU B O 1
ATOM 2333 N N . GLY B 1 117 ? 14.242 -14.117 5.172 1 97.19 117 GLY B N 1
ATOM 2334 C CA . GLY B 1 117 ? 13.375 -15.289 5.176 1 97.19 117 GLY B CA 1
ATOM 2335 C C . GLY B 1 117 ? 12.297 -15.242 4.109 1 97.19 117 GLY B C 1
ATOM 2336 O O . GLY B 1 117 ? 11.438 -16.125 4.051 1 97.19 117 GLY B O 1
ATOM 2337 N N . PHE B 1 118 ? 12.312 -14.211 3.295 1 98.44 118 PHE B N 1
ATOM 2338 C CA . PHE B 1 118 ? 11.305 -14.094 2.254 1 98.44 118 PHE B CA 1
ATOM 2339 C C . PHE B 1 118 ? 11.617 -15.023 1.086 1 98.44 118 PHE B C 1
ATOM 2341 O O . PHE B 1 118 ? 12.773 -15.125 0.664 1 98.44 118 PHE B O 1
ATOM 2348 N N . PHE B 1 119 ? 10.578 -15.656 0.624 1 98.62 119 PHE B N 1
ATOM 2349 C CA . PHE B 1 119 ? 10.734 -16.672 -0.417 1 98.62 119 PHE B CA 1
ATOM 2350 C C . PHE B 1 119 ? 10.406 -16.078 -1.787 1 98.62 119 PHE B C 1
ATOM 2352 O O . PHE B 1 119 ? 11.164 -16.266 -2.742 1 98.62 119 PHE B O 1
ATOM 2359 N N . ALA B 1 120 ? 9.352 -15.344 -1.867 1 98.75 120 ALA B N 1
ATOM 2360 C CA . ALA B 1 120 ? 8.867 -14.844 -3.15 1 98.75 120 ALA B CA 1
ATOM 2361 C C . ALA B 1 120 ? 8.297 -13.438 -3.014 1 98.75 120 ALA B C 1
ATOM 2363 O O . ALA B 1 120 ? 8.008 -12.984 -1.903 1 98.75 120 ALA B O 1
ATOM 2364 N N . GLU B 1 121 ? 8.227 -12.797 -4.152 1 98.62 121 GLU B N 1
ATOM 2365 C CA . GLU B 1 121 ? 7.668 -11.453 -4.25 1 98.62 121 GLU B CA 1
ATOM 2366 C C . GLU B 1 121 ? 6.367 -11.453 -5.047 1 98.62 121 GLU B C 1
ATOM 2368 O O . GLU B 1 121 ? 6.27 -12.102 -6.09 1 98.62 121 GLU B O 1
ATOM 2373 N N . ASN B 1 122 ? 5.402 -10.852 -4.602 1 98.69 122 ASN B N 1
ATOM 2374 C CA . ASN B 1 122 ? 4.121 -10.586 -5.246 1 98.69 122 ASN B CA 1
ATOM 2375 C C . ASN B 1 122 ? 3.588 -9.203 -4.887 1 98.69 122 ASN B C 1
ATOM 2377 O O . ASN B 1 122 ? 3.879 -8.68 -3.811 1 98.69 122 ASN B O 1
ATOM 2381 N N . MET B 1 123 ? 2.791 -8.625 -5.746 1 98.5 123 MET B N 1
ATOM 2382 C CA . MET B 1 123 ? 2.436 -7.215 -5.574 1 98.5 123 MET B CA 1
ATOM 2383 C C . MET B 1 123 ? 1.17 -7.074 -4.734 1 98.5 123 MET B C 1
ATOM 2385 O O . MET B 1 123 ? 0.913 -6.008 -4.168 1 98.5 123 MET B O 1
ATOM 2389 N N . GLU B 1 124 ? 0.385 -8.172 -4.602 1 98.81 124 GLU B N 1
ATOM 2390 C CA . GLU B 1 124 ? -0.94 -7.973 -4.02 1 98.81 124 GLU B CA 1
ATOM 2391 C C . GLU B 1 124 ? -1.139 -8.852 -2.787 1 98.81 124 GLU B C 1
ATOM 2393 O O . GLU B 1 124 ? -2.057 -8.625 -1.996 1 98.81 124 GLU B O 1
ATOM 2398 N N . ALA B 1 125 ? -0.359 -9.844 -2.516 1 98.88 125 ALA B N 1
ATOM 2399 C CA . ALA B 1 125 ? -0.634 -10.883 -1.525 1 98.88 125 ALA B CA 1
ATOM 2400 C C . ALA B 1 125 ? -0.878 -10.273 -0.147 1 98.88 125 ALA B C 1
ATOM 2402 O O . ALA B 1 125 ? -1.815 -10.664 0.554 1 98.88 125 ALA B O 1
ATOM 2403 N N . PHE B 1 126 ? -0.061 -9.336 0.247 1 98.88 126 PHE B N 1
ATOM 2404 C CA . PHE B 1 126 ? -0.195 -8.734 1.567 1 98.88 126 PHE B CA 1
ATOM 2405 C C . PHE B 1 126 ? -1.544 -8.039 1.711 1 98.88 126 PHE B C 1
ATOM 2407 O O . PHE B 1 126 ? -2.223 -8.195 2.729 1 98.88 126 PHE B O 1
ATOM 2414 N N . SER B 1 127 ? -1.915 -7.199 0.717 1 98.81 127 SER B N 1
ATOM 2415 C CA . SER B 1 127 ? -3.193 -6.5 0.791 1 98.81 127 SER B CA 1
ATOM 2416 C C . SER B 1 127 ? -4.359 -7.48 0.794 1 98.81 127 SER B C 1
ATOM 2418 O O . SER B 1 127 ? -5.34 -7.285 1.519 1 98.81 127 SER B O 1
ATOM 2420 N N . VAL B 1 128 ? -4.281 -8.57 0.025 1 98.94 128 VAL B N 1
ATOM 2421 C CA . VAL B 1 128 ? -5.332 -9.578 -0.05 1 98.94 128 VAL B CA 1
ATOM 2422 C C . VAL B 1 128 ? -5.523 -10.227 1.318 1 98.94 128 VAL B C 1
ATOM 2424 O O . VAL B 1 128 ? -6.645 -10.289 1.833 1 98.94 128 VAL B O 1
ATOM 2427 N N . LEU B 1 129 ? -4.438 -10.648 1.91 1 98.81 129 LEU B N 1
ATOM 2428 C CA . LEU B 1 129 ? -4.523 -11.312 3.205 1 98.81 129 LEU B CA 1
ATOM 2429 C C . LEU B 1 129 ? -4.938 -10.336 4.297 1 98.81 129 LEU B C 1
ATOM 2431 O O . LEU B 1 129 ? -5.633 -10.703 5.242 1 98.81 129 LEU B O 1
ATOM 2435 N N . SER B 1 130 ? -4.52 -9.07 4.16 1 98.81 130 SER B N 1
ATOM 2436 C CA . SER B 1 130 ? -4.918 -8.039 5.113 1 98.81 130 SER B CA 1
ATOM 2437 C C . SER B 1 130 ? -6.426 -7.816 5.09 1 98.81 130 SER B C 1
ATOM 2439 O O . SER B 1 130 ? -7.066 -7.762 6.141 1 98.81 130 SER B O 1
ATOM 2441 N N . VAL B 1 131 ? -6.988 -7.699 3.881 1 98.88 131 VAL B N 1
ATOM 2442 C CA . VAL B 1 131 ? -8.43 -7.523 3.74 1 98.88 131 VAL B CA 1
ATOM 2443 C C . VAL B 1 131 ? -9.156 -8.734 4.316 1 98.88 131 VAL B C 1
ATOM 2445 O O . VAL B 1 131 ? -10.133 -8.586 5.055 1 98.88 131 VAL B O 1
ATOM 2448 N N . ALA B 1 132 ? -8.68 -9.914 4.016 1 98.81 132 ALA B N 1
ATOM 2449 C CA . ALA B 1 132 ? -9.281 -11.148 4.523 1 98.81 132 ALA B CA 1
ATOM 2450 C C . ALA B 1 132 ? -9.281 -11.172 6.047 1 98.81 132 ALA B C 1
ATOM 2452 O O . ALA B 1 132 ? -10.297 -11.477 6.672 1 98.81 132 ALA B O 1
ATOM 2453 N N . LYS B 1 133 ? -8.148 -10.828 6.621 1 98.44 133 LYS B N 1
ATOM 2454 C CA . LYS B 1 133 ? -8.039 -10.812 8.078 1 98.44 133 LYS B CA 1
ATOM 2455 C C . LYS B 1 133 ? -9.031 -9.828 8.695 1 98.44 133 LYS B C 1
ATOM 2457 O O . LYS B 1 133 ? -9.719 -10.164 9.656 1 98.44 133 LYS B O 1
ATOM 2462 N N . ASN B 1 134 ? -9.094 -8.641 8.148 1 98.38 134 ASN B N 1
ATOM 2463 C CA . ASN B 1 134 ? -9.984 -7.602 8.656 1 98.38 134 ASN B CA 1
ATOM 2464 C C . ASN B 1 134 ? -11.445 -8.039 8.617 1 98.38 134 ASN B C 1
ATOM 2466 O O . ASN B 1 134 ? -12.25 -7.629 9.453 1 98.38 134 ASN B O 1
ATOM 2470 N N . LEU B 1 135 ? -11.773 -8.883 7.668 1 98.25 135 LEU B N 1
ATOM 2471 C CA . LEU B 1 135 ? -13.156 -9.297 7.477 1 98.25 135 LEU B CA 1
ATOM 2472 C C . LEU B 1 135 ? -13.391 -10.688 8.047 1 98.25 135 LEU B C 1
ATOM 2474 O O . LEU B 1 135 ? -14.477 -11.258 7.895 1 98.25 135 LEU B O 1
ATOM 2478 N N . ASN B 1 136 ? -12.375 -11.312 8.664 1 97.69 136 ASN B N 1
ATOM 2479 C CA . ASN B 1 136 ? -12.438 -12.656 9.227 1 97.69 136 ASN B CA 1
ATOM 2480 C C . ASN B 1 136 ? -12.82 -13.695 8.172 1 97.69 136 ASN B C 1
ATOM 2482 O O . ASN B 1 136 ? -13.719 -14.508 8.391 1 97.69 136 ASN B O 1
ATOM 2486 N N . ILE B 1 137 ? -12.203 -13.562 7 1 98.12 137 ILE B N 1
ATOM 2487 C CA . ILE B 1 137 ? -12.391 -14.484 5.887 1 98.12 137 ILE B CA 1
ATOM 2488 C C . ILE B 1 137 ? -11.133 -15.328 5.695 1 98.12 137 ILE B C 1
ATOM 2490 O O . ILE B 1 137 ? -10.016 -14.797 5.723 1 98.12 137 ILE B O 1
ATOM 2494 N N . ASP B 1 138 ? -11.258 -16.641 5.555 1 97.38 138 ASP B N 1
ATOM 2495 C CA . ASP B 1 138 ? -10.117 -17.469 5.191 1 97.38 138 ASP B CA 1
ATOM 2496 C C . ASP B 1 138 ? -9.578 -17.094 3.811 1 97.38 138 ASP B C 1
ATOM 2498 O O . ASP B 1 138 ? -10.352 -16.781 2.902 1 97.38 138 ASP B O 1
ATOM 2502 N N . ALA B 1 139 ? -8.258 -17.172 3.738 1 98.38 139 ALA B N 1
ATOM 2503 C CA . ALA B 1 139 ? -7.684 -16.797 2.447 1 98.38 139 ALA B CA 1
ATOM 2504 C C . ALA B 1 139 ? -6.344 -17.5 2.225 1 98.38 139 ALA B C 1
ATOM 2506 O O . ALA B 1 139 ? -5.625 -17.797 3.182 1 98.38 139 ALA B O 1
ATOM 2507 N N . GLU B 1 140 ? -6.062 -17.734 0.996 1 97.69 140 GLU B N 1
ATOM 2508 C CA . GLU B 1 140 ? -4.777 -18.297 0.598 1 97.69 140 GLU B CA 1
ATOM 2509 C C . GLU B 1 140 ? -4.344 -17.781 -0.771 1 97.69 140 GLU B C 1
ATOM 2511 O O . GLU B 1 140 ? -5.184 -17.438 -1.604 1 97.69 140 GLU B O 1
ATOM 2516 N N . CYS B 1 141 ? -3.045 -17.703 -0.905 1 98.56 141 CYS B N 1
ATOM 2517 C CA . CYS B 1 141 ? -2.443 -17.359 -2.188 1 98.56 141 CYS B CA 1
ATOM 2518 C C . CYS B 1 141 ? -1.895 -18.594 -2.887 1 98.56 141 CYS B C 1
ATOM 2520 O O . CYS B 1 141 ? -1.223 -19.422 -2.264 1 98.56 141 CYS B O 1
ATOM 2522 N N . ILE B 1 142 ? -2.232 -18.734 -4.102 1 98.62 142 ILE B N 1
ATOM 2523 C CA . ILE B 1 142 ? -1.681 -19.75 -4.992 1 98.62 142 ILE B CA 1
ATOM 2524 C C . ILE B 1 142 ? -0.963 -19.094 -6.16 1 98.62 142 ILE B C 1
ATOM 2526 O O . ILE B 1 142 ? -1.605 -18.562 -7.074 1 98.62 142 ILE B O 1
ATOM 2530 N N . LEU B 1 143 ? 0.344 -19.125 -6.129 1 98.81 143 LEU B N 1
ATOM 2531 C CA . LEU B 1 143 ? 1.143 -18.328 -7.047 1 98.81 143 LEU B CA 1
ATOM 2532 C C . LEU B 1 143 ? 2.078 -19.203 -7.871 1 98.81 143 LEU B C 1
ATOM 2534 O O . LEU B 1 143 ? 2.648 -20.172 -7.355 1 98.81 143 LEU B O 1
ATOM 2538 N N . CYS B 1 144 ? 2.195 -18.859 -9.109 1 98.88 144 CYS B N 1
ATOM 2539 C CA . CYS B 1 144 ? 3.141 -19.547 -9.984 1 98.88 144 CYS B CA 1
ATOM 2540 C C . CYS B 1 144 ? 4.379 -18.688 -10.219 1 98.88 144 CYS B C 1
ATOM 2542 O O . CYS B 1 144 ? 4.27 -17.516 -10.594 1 98.88 144 CYS B O 1
ATOM 2544 N N . ALA B 1 145 ? 5.59 -19.281 -10.031 1 98.88 145 ALA B N 1
ATOM 2545 C CA . ALA B 1 145 ? 6.836 -18.531 -10.172 1 98.88 145 ALA B CA 1
ATOM 2546 C C . ALA B 1 145 ? 7.176 -18.281 -11.641 1 98.88 145 ALA B C 1
ATOM 2548 O O . ALA B 1 145 ? 7.195 -19.219 -12.438 1 98.88 145 ALA B O 1
ATOM 2549 N N . THR B 1 146 ? 7.434 -16.984 -11.984 1 98.69 146 THR B N 1
ATOM 2550 C CA . THR B 1 146 ? 7.695 -16.688 -13.383 1 98.69 146 THR B CA 1
ATOM 2551 C C . THR B 1 146 ? 9.125 -16.203 -13.578 1 98.69 146 THR B C 1
ATOM 2553 O O . THR B 1 146 ? 9.641 -16.203 -14.703 1 98.69 146 THR B O 1
ATOM 2556 N N . ASN B 1 147 ? 9.789 -15.805 -12.531 1 98.75 147 ASN B N 1
ATOM 2557 C CA . ASN B 1 147 ? 11.117 -15.211 -12.617 1 98.75 147 ASN B CA 1
ATOM 2558 C C . ASN B 1 147 ? 11.836 -15.227 -11.273 1 98.75 147 ASN B C 1
ATOM 2560 O O . ASN B 1 147 ? 11.195 -15.406 -10.227 1 98.75 147 ASN B O 1
ATOM 2564 N N . PHE B 1 148 ? 13.109 -15.125 -11.359 1 98.62 148 PHE B N 1
ATOM 2565 C CA . PHE B 1 148 ? 13.875 -14.688 -10.195 1 98.62 148 PHE B CA 1
ATOM 2566 C C . PHE B 1 148 ? 13.977 -13.164 -10.156 1 98.62 148 PHE B C 1
ATOM 2568 O O . PHE B 1 148 ? 13.875 -12.5 -11.188 1 98.62 148 PHE B O 1
ATOM 2575 N N . CYS B 1 149 ? 14.062 -12.609 -8.922 1 97.75 149 CYS B N 1
ATOM 2576 C CA . CYS B 1 149 ? 14.188 -11.164 -8.75 1 97.75 149 CYS B CA 1
ATOM 2577 C C . CYS B 1 149 ? 15.602 -10.703 -9.07 1 97.75 149 CYS B C 1
ATOM 2579 O O . CYS B 1 149 ? 16.375 -10.398 -8.156 1 97.75 149 CYS B O 1
ATOM 2581 N N . ASN B 1 150 ? 15.875 -10.664 -10.32 1 97.25 150 ASN B N 1
ATOM 2582 C CA . ASN B 1 150 ? 17.156 -10.203 -10.812 1 97.25 150 ASN B CA 1
ATOM 2583 C C . ASN B 1 150 ? 17 -9.297 -12.031 1 97.25 150 ASN B C 1
ATOM 2585 O O . ASN B 1 150 ? 15.898 -8.828 -12.32 1 97.25 150 ASN B O 1
ATOM 2589 N N . GLU B 1 151 ? 18.062 -8.977 -12.711 1 96.12 151 GLU B N 1
ATOM 2590 C CA . GLU B 1 151 ? 18.094 -7.996 -13.797 1 96.12 151 GLU B CA 1
ATOM 2591 C C . GLU B 1 151 ? 17.203 -8.43 -14.953 1 96.12 151 GLU B C 1
ATOM 2593 O O . GLU B 1 151 ? 16.766 -7.602 -15.758 1 96.12 151 GLU B O 1
ATOM 2598 N N . ASN B 1 152 ? 16.859 -9.703 -15.031 1 96.19 152 ASN B N 1
ATOM 2599 C CA . ASN B 1 152 ? 16.062 -10.234 -16.125 1 96.19 152 ASN B CA 1
ATOM 2600 C C . ASN B 1 152 ? 14.609 -10.461 -15.703 1 96.19 152 ASN B C 1
ATOM 2602 O O . ASN B 1 152 ? 13.844 -11.109 -16.422 1 96.19 152 ASN B O 1
ATOM 2606 N N . ALA B 1 153 ? 14.289 -9.914 -14.578 1 95.81 153 ALA B N 1
ATOM 2607 C CA . ALA B 1 153 ? 12.992 -10.211 -13.984 1 95.81 153 ALA B CA 1
ATOM 2608 C C . ALA B 1 153 ? 11.859 -9.891 -14.961 1 95.81 153 ALA B C 1
ATOM 2610 O O . ALA B 1 153 ? 10.953 -10.703 -15.164 1 95.81 153 ALA B O 1
ATOM 2611 N N . HIS B 1 154 ? 11.883 -8.734 -15.523 1 95 154 HIS B N 1
ATOM 2612 C CA . HIS B 1 154 ? 10.805 -8.305 -16.406 1 95 154 HIS B CA 1
ATOM 2613 C C . HIS B 1 154 ? 10.742 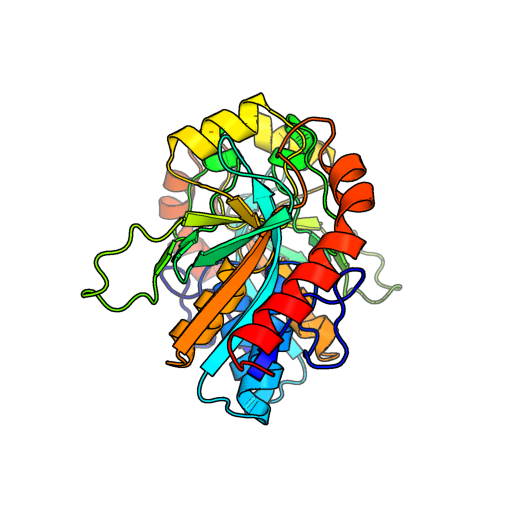-9.188 -17.656 1 95 154 HIS B C 1
ATOM 2615 O O . HIS B 1 154 ? 9.664 -9.656 -18.031 1 95 154 HIS B O 1
ATOM 2621 N N . GLU B 1 155 ? 11.844 -9.438 -18.266 1 96.88 155 GLU B N 1
ATOM 2622 C CA . GLU B 1 155 ? 11.914 -10.281 -19.453 1 96.88 155 GLU B CA 1
ATOM 2623 C C . GLU B 1 155 ? 11.438 -11.703 -19.156 1 96.88 155 GLU B C 1
ATOM 2625 O O . GLU B 1 155 ? 10.703 -12.297 -19.938 1 96.88 155 GLU B O 1
ATOM 2630 N N . ASP B 1 156 ? 11.906 -12.242 -18.062 1 97.75 156 ASP B N 1
ATOM 2631 C CA . ASP B 1 156 ? 11.516 -13.594 -17.672 1 97.75 156 ASP B CA 1
ATOM 2632 C C . ASP B 1 156 ? 10.016 -13.664 -17.359 1 97.75 156 ASP B C 1
ATOM 2634 O O . ASP B 1 156 ? 9.359 -14.656 -17.672 1 97.75 156 ASP B O 1
ATOM 2638 N N . PHE B 1 157 ? 9.539 -12.609 -16.75 1 97 157 PHE B N 1
ATOM 2639 C CA . PHE B 1 157 ? 8.102 -12.531 -16.516 1 97 157 PHE B CA 1
ATOM 2640 C C . PHE B 1 157 ? 7.328 -12.617 -17.828 1 97 157 PHE B C 1
ATOM 2642 O O . PHE B 1 157 ? 6.41 -13.43 -17.953 1 97 157 PHE B O 1
ATOM 2649 N N . ILE B 1 158 ? 7.664 -11.828 -18.75 1 96.25 158 ILE B N 1
ATOM 2650 C CA . ILE B 1 158 ? 6.98 -11.789 -20.031 1 96.25 158 ILE B CA 1
ATOM 2651 C C . ILE B 1 158 ? 7.074 -13.156 -20.703 1 96.25 158 ILE B C 1
ATOM 2653 O O . ILE B 1 158 ? 6.086 -13.656 -21.25 1 96.25 158 ILE B O 1
ATOM 2657 N N . LYS B 1 159 ? 8.164 -13.758 -20.625 1 97.75 159 LYS B N 1
ATOM 2658 C CA . LYS B 1 159 ? 8.43 -15.039 -21.266 1 97.75 159 LYS B CA 1
ATOM 2659 C C . LYS B 1 159 ? 7.574 -16.156 -20.656 1 97.75 159 LYS B C 1
ATOM 2661 O O . LYS B 1 159 ? 7.086 -17.031 -21.375 1 97.75 159 LYS B O 1
ATOM 2666 N N . ASN B 1 160 ? 7.383 -16.094 -19.344 1 98.19 160 ASN B N 1
ATOM 2667 C CA . ASN B 1 160 ? 6.844 -17.266 -18.641 1 98.19 160 ASN B CA 1
ATOM 2668 C C . ASN B 1 160 ? 5.383 -17.047 -18.25 1 98.19 160 ASN B C 1
ATOM 2670 O O . ASN B 1 160 ? 4.715 -17.984 -17.797 1 98.19 160 ASN B O 1
ATOM 2674 N N . HIS B 1 161 ? 4.871 -15.805 -18.422 1 97 161 HIS B N 1
ATOM 2675 C CA . HIS B 1 161 ? 3.594 -15.43 -17.828 1 97 161 HIS B CA 1
ATOM 2676 C C . HIS B 1 161 ? 2.455 -16.266 -18.391 1 97 161 HIS B C 1
ATOM 2678 O O . HIS B 1 161 ? 1.545 -16.672 -17.656 1 97 161 HIS B O 1
ATOM 2684 N N . GLN B 1 162 ? 2.461 -16.547 -19.672 1 97.69 162 GLN B N 1
ATOM 2685 C CA . GLN B 1 162 ? 1.393 -17.344 -20.281 1 97.69 162 GLN B CA 1
ATOM 2686 C C . GLN B 1 162 ? 1.396 -18.766 -19.734 1 97.69 162 GLN B C 1
ATOM 2688 O O . GLN B 1 162 ? 0.349 -19.297 -19.359 1 97.69 162 GLN B O 1
ATOM 2693 N N . LYS B 1 163 ? 2.557 -19.375 -19.75 1 98.56 163 LYS B N 1
ATOM 2694 C CA . LYS B 1 163 ? 2.674 -20.734 -19.219 1 98.56 163 LYS B CA 1
ATOM 2695 C C . LYS B 1 163 ? 2.275 -20.781 -17.75 1 98.56 163 LYS B C 1
ATOM 2697 O O . LYS B 1 163 ? 1.658 -21.734 -17.297 1 98.56 163 LYS B O 1
ATOM 2702 N N . ALA B 1 164 ? 2.623 -19.766 -17.016 1 98.62 164 ALA B N 1
ATOM 2703 C CA . ALA B 1 164 ? 2.242 -19.672 -15.609 1 98.62 164 ALA B CA 1
ATOM 2704 C C . ALA B 1 164 ? 0.724 -19.672 -15.453 1 98.62 164 ALA B C 1
ATOM 2706 O O . ALA B 1 164 ? 0.183 -20.344 -14.57 1 98.62 164 ALA B O 1
ATOM 2707 N N . LYS B 1 165 ? 0.089 -18.922 -16.266 1 98.25 165 LYS B N 1
ATOM 2708 C CA . LYS B 1 165 ? -1.369 -18.875 -16.219 1 98.25 165 LYS B CA 1
ATOM 2709 C C . LYS B 1 165 ? -1.978 -20.25 -16.516 1 98.25 165 LYS B C 1
ATOM 2711 O O . LYS B 1 165 ? -2.943 -20.656 -15.875 1 98.25 165 LYS B O 1
ATOM 2716 N N . GLU B 1 166 ? -1.43 -20.906 -17.469 1 98.5 166 GLU B N 1
ATOM 2717 C CA . GLU B 1 166 ? -1.894 -22.234 -17.812 1 98.5 166 GLU B CA 1
ATOM 2718 C C . GLU B 1 166 ? -1.693 -23.203 -16.656 1 98.5 166 GLU B C 1
ATOM 2720 O O . GLU B 1 166 ? -2.59 -23.984 -16.328 1 98.5 166 GLU B O 1
ATOM 2725 N N . ASN B 1 167 ? -0.545 -23.125 -16.062 1 98.75 167 ASN B N 1
ATOM 2726 C CA . ASN B 1 167 ? -0.248 -24 -14.93 1 98.75 167 ASN B CA 1
ATOM 2727 C C . ASN B 1 167 ? -1.205 -23.734 -13.766 1 98.75 167 ASN B C 1
ATOM 2729 O O . ASN B 1 167 ? -1.648 -24.672 -13.102 1 98.75 167 ASN B O 1
ATOM 2733 N N . LEU B 1 168 ? -1.498 -22.5 -13.555 1 98.62 168 LEU B N 1
ATOM 2734 C CA . LEU B 1 168 ? -2.422 -22.141 -12.484 1 98.62 168 LEU B CA 1
ATOM 2735 C C . LEU B 1 168 ? -3.809 -22.719 -12.75 1 98.62 168 LEU B C 1
ATOM 2737 O O . LEU B 1 168 ? -4.43 -23.297 -11.852 1 98.62 168 LEU B O 1
ATOM 2741 N N . GLU B 1 169 ? -4.277 -22.547 -13.938 1 98.38 169 GLU B N 1
ATOM 2742 C CA . GLU B 1 169 ? -5.59 -23.078 -14.281 1 98.38 169 GLU B CA 1
ATOM 2743 C C . GLU B 1 169 ? -5.629 -24.594 -14.133 1 98.38 169 GLU B C 1
ATOM 2745 O O . GLU B 1 169 ? -6.586 -25.141 -13.57 1 98.38 169 GLU B O 1
ATOM 2750 N N . GLU B 1 170 ? -4.605 -25.25 -14.617 1 98.56 170 GLU B N 1
ATOM 2751 C CA . GLU B 1 170 ? -4.52 -26.703 -14.492 1 98.56 170 GLU B CA 1
ATOM 2752 C C . GLU B 1 170 ? -4.5 -27.141 -13.031 1 98.56 170 GLU B C 1
ATOM 2754 O O . GLU B 1 170 ? -5.172 -28.094 -12.648 1 98.56 170 GLU B O 1
ATOM 2759 N N . TYR B 1 171 ? -3.723 -26.422 -12.273 1 98.56 171 TYR B N 1
ATOM 2760 C CA . TYR B 1 171 ? -3.631 -26.703 -10.852 1 98.56 171 TYR B CA 1
ATOM 2761 C C . TYR B 1 171 ? -4.992 -26.578 -10.18 1 98.56 171 TYR B C 1
ATOM 2763 O O . TYR B 1 171 ? -5.391 -27.453 -9.406 1 98.56 171 TYR B O 1
ATOM 2771 N N . LEU B 1 172 ? -5.699 -25.516 -10.445 1 98.44 172 LEU B N 1
ATOM 2772 C CA . LEU B 1 172 ? -6.996 -25.25 -9.828 1 98.44 172 LEU B CA 1
ATOM 2773 C C . LEU B 1 172 ? -8.016 -26.312 -10.234 1 98.44 172 LEU B C 1
ATOM 2775 O O . LEU B 1 172 ? -8.859 -26.719 -9.43 1 98.44 172 LEU B O 1
ATOM 2779 N N . LYS B 1 173 ? -7.957 -26.828 -11.461 1 98.19 173 LYS B N 1
ATOM 2780 C CA . LYS B 1 173 ? -8.82 -27.906 -11.906 1 98.19 173 LYS B CA 1
ATOM 2781 C C . LYS B 1 173 ? -8.484 -29.219 -11.188 1 98.19 173 LYS B C 1
ATOM 2783 O O . LYS B 1 173 ? -9.375 -29.891 -10.672 1 98.19 173 LYS B O 1
ATOM 2788 N N . LYS B 1 174 ? -7.254 -29.469 -11.18 1 98 174 LYS B N 1
ATOM 2789 C CA . LYS B 1 174 ? -6.766 -30.703 -10.586 1 98 174 LYS B CA 1
ATOM 2790 C C . LYS B 1 174 ? -7.195 -30.828 -9.133 1 98 174 LYS B C 1
ATOM 2792 O O . LYS B 1 174 ? -7.562 -31.906 -8.672 1 98 174 LYS B O 1
ATOM 2797 N N . TYR B 1 175 ? -7.16 -29.703 -8.406 1 97.25 175 TYR B N 1
ATOM 2798 C CA . TYR B 1 175 ? -7.453 -29.734 -6.977 1 97.25 175 TYR B CA 1
ATOM 2799 C C . TYR B 1 175 ? -8.859 -29.219 -6.691 1 97.25 175 TYR B C 1
ATOM 2801 O O . TYR B 1 175 ? -9.18 -28.875 -5.555 1 97.25 175 TYR B O 1
ATOM 2809 N N . HIS B 1 176 ? -9.695 -29.031 -7.605 1 96.62 176 HIS B N 1
ATOM 2810 C CA . HIS B 1 176 ? -11.141 -28.859 -7.578 1 96.62 176 HIS B CA 1
ATOM 2811 C C . HIS B 1 176 ? -11.516 -27.484 -7.004 1 96.62 176 HIS B C 1
ATOM 2813 O O . HIS B 1 176 ? -12.484 -27.375 -6.25 1 96.62 176 HIS B O 1
ATOM 2819 N N . TYR B 1 177 ? -10.609 -26.562 -7.32 1 95.31 177 TYR B N 1
ATOM 2820 C CA . TYR B 1 177 ? -11.008 -25.188 -7.039 1 95.31 177 TYR B CA 1
ATOM 2821 C C . TYR B 1 177 ? -12.023 -24.703 -8.062 1 95.31 177 TYR B C 1
ATOM 2823 O O . TYR B 1 177 ? -12.828 -23.812 -7.773 1 95.31 177 TYR B O 1
ATOM 2831 N N . ILE B 1 178 ? -11.797 -25.281 -9.273 1 95.19 178 ILE B N 1
ATOM 2832 C CA . ILE B 1 178 ? -12.703 -24.984 -10.383 1 95.19 178 ILE B CA 1
ATOM 2833 C C . ILE B 1 178 ? -13 -26.266 -11.156 1 95.19 178 ILE B C 1
ATOM 2835 O O . ILE B 1 178 ? -12.289 -27.266 -11.016 1 95.19 178 ILE B O 1
#

InterPro domains:
  IPR000845 Nucleoside phosphorylase domain [PF01048] (18-175)
  IPR035994 Nucleoside phosphorylase superfamily [G3DSA:3.40.50.1580] (6-177)
  IPR035994 Nucleoside phosphorylase superfamily [SSF53167] (2-173)

Organism: Campylobacter jejuni subsp. jejuni serotype O:2 (strain ATCC 700819 / NCTC 11168) (NCBI:txid192222)